Protein AF-0000000080640196 (afdb_homodimer)

Solvent-accessible surface area (backbone atoms only — not comparable to full-atom values): 19126 Å² total; per-residue (Å²): 129,83,72,53,61,67,54,54,50,52,50,48,51,50,50,53,21,52,49,41,11,58,54,23,38,52,51,62,39,57,45,64,55,21,35,53,52,29,50,42,59,74,64,73,49,62,41,35,64,66,56,48,17,65,74,71,70,48,51,62,68,60,43,51,53,47,50,49,52,31,40,74,50,62,51,30,44,82,46,88,50,90,92,50,90,63,67,23,39,37,64,72,87,47,67,69,56,45,49,45,37,45,49,41,50,40,50,51,52,52,39,51,55,50,52,52,49,46,53,54,49,52,49,54,52,52,50,48,56,74,68,62,56,58,68,72,52,45,53,54,47,52,52,50,52,51,50,50,50,55,51,49,49,51,41,53,43,49,53,50,50,42,47,39,43,75,71,48,55,48,42,79,78,55,52,78,130,128,82,72,52,61,66,56,55,50,51,50,47,53,50,52,51,21,51,49,42,12,58,53,23,39,51,50,63,40,57,44,64,54,18,36,54,50,29,49,43,59,73,62,72,49,62,41,33,66,67,57,50,16,66,73,70,69,46,52,64,68,60,42,50,51,47,50,50,52,31,40,74,50,62,51,32,45,82,46,87,49,92,92,51,89,63,67,22,40,37,62,71,86,47,67,69,58,45,48,44,37,45,50,40,50,39,50,52,51,51,38,51,56,50,52,50,48,46,53,53,48,52,50,54,52,51,51,47,57,73,67,61,56,60,68,71,52,46,52,54,48,52,51,50,52,52,49,49,49,54,51,49,49,50,41,52,42,51,53,50,48,41,48,39,45,74,70,46,54,49,43,77,79,56,54,77,128

Radius of gyration: 24.55 Å; Cα contacts (8 Å, |Δi|>4): 378; chains: 2; bounding box: 41×78×64 Å

Foldseek 3Di:
DPPDPVNVVVVVLVVQQQVQLVCLVVLVDHSLLSNLLSVLLVVVFWDFLVRSCVVVVHDSVVSVVSVVVCVVLVQKDWDDDPPDPTTTIHGDNDVLVNVLSSLLSRLVVVLVVLVVVLVVLLVVLVVVVVVPDPPVSVVVSVVVNVVSVVVNVVSVVSVVVSVCVVVVVVCVVVNDD/DPPDPVNVVVVVLVVQQQVQLVCLVVLVDHSLLSNLLSVLLVVVFWDFLVRSCVVVVHDSVVSVVSVVVCVVLVQKDWDDDPPDPTTTIHGDNDVLVNVLSSLLSRLVVVLVVLVVVLVVLLVVLVVVVVVDDPPVSVVVSVVVNVVSVVVNVVSVVVVVVSVCVVVVVVCVVVNDD

InterPro domains:
  IPR000835 MarR-type HTH domain [PF12802] (27-84)
  IPR026282 GsbR-like [PIRSF006707] (7-176)
  IPR036388 Winged helix-like DNA-binding domain superfamily [G3DSA:1.10.10.10] (7-91)
  IPR036390 Winged helix DNA-binding domain superfamily [SSF46785] (7-159)
  IPR052362 HTH-type GbsR-related transcriptional regulator [PTHR38465] (1-176)
  IPR060734 GbsR-like, C-terminal helical hairpin [PF27113] (95-172)

Organism: Bacillus amyloliquefaciens (strain ATCC 23350 / DSM 7 / BCRC 11601 / CCUG 28519 / NBRC 15535 / NRRL B-14393 / F) (NCBI:txid692420)

Secondary structure (DSSP, 8-state):
----HHHHHHHHHHHHHHHHHHHGGGGT--HHHHHHHHHHHHHTS-B-HHHHHHHHT--HHHHHHHHHHHHHTTSEEEE--TT--S-EEEE---HHHHHHHHHHHHHHHHHHHHHHHHHHHHHHHHHHHHT---HHHHHHHHHHHHHHHHHHHHHHHHHHHHHHHHTTTHHHHS---/----HHHHHHHHHHHHHHHHHHHGGGGT--HHHHHHHHHHHHHTS-B-HHHHHHHHT--HHHHHHHHHHHHHTTSEEEE--TT--S-EEEE---HHHHHHHHHHHHHHHHHHHHHHHHHHHHHHHHHHHHT---HHHHHHHHHHHHHHHHHHHHHHHHHHHHHHHHTTTHHHHS---

Structure (mmCIF, N/CA/C/O backbone):
data_AF-0000000080640196-model_v1
#
loop_
_entity.id
_entity.type
_entity.pdbx_description
1 polymer 'HTH-type transcriptional regulator'
#
loop_
_atom_site.group_PDB
_atom_site.id
_atom_site.type_symbol
_atom_site.label_atom_id
_atom_site.label_alt_id
_atom_site.label_comp_id
_atom_site.label_asym_id
_atom_site.label_entity_id
_atom_site.label_seq_id
_atom_site.pdbx_PDB_ins_code
_atom_site.Cartn_x
_atom_site.Cartn_y
_atom_site.Cartn_z
_atom_site.occupancy
_atom_site.B_iso_or_equiv
_atom_site.auth_seq_id
_atom_site.auth_comp_id
_atom_site.auth_asym_id
_atom_site.auth_atom_id
_atom_site.pdbx_PDB_model_num
ATOM 1 N N . MET A 1 1 ? 8.68 21.969 34.156 1 44.72 1 MET A N 1
ATOM 2 C CA . MET A 1 1 ? 9.008 23.172 33.406 1 44.72 1 MET A CA 1
ATOM 3 C C . MET A 1 1 ? 7.965 23.453 32.312 1 44.72 1 MET A C 1
ATOM 5 O O . MET A 1 1 ? 7.562 22.547 31.594 1 44.72 1 MET A O 1
ATOM 9 N N . GLU A 1 2 ? 7.09 24.375 32.5 1 59.47 2 GLU A N 1
ATOM 10 C CA . GLU A 1 2 ? 5.938 24.75 31.672 1 59.47 2 GLU A CA 1
ATOM 11 C C . GLU A 1 2 ? 6.316 24.859 30.203 1 59.47 2 GLU A C 1
ATOM 13 O O . GLU A 1 2 ? 7.215 25.625 29.844 1 59.47 2 GLU A O 1
ATOM 18 N N . LYS A 1 3 ? 6.062 23.812 29.516 1 67.75 3 LYS A N 1
ATOM 19 C CA . LYS A 1 3 ? 6.527 23.812 28.125 1 67.75 3 LYS A CA 1
ATOM 20 C C . LYS A 1 3 ? 6.051 25.062 27.391 1 67.75 3 LYS A C 1
ATOM 22 O O . LYS A 1 3 ? 4.883 25.453 27.5 1 67.75 3 LYS A O 1
ATOM 27 N N . ASP A 1 4 ? 6.906 25.891 26.984 1 85.62 4 ASP A N 1
ATOM 28 C CA . ASP A 1 4 ? 6.637 27.016 26.094 1 85.62 4 ASP A CA 1
ATOM 29 C C . ASP A 1 4 ? 5.586 26.656 25.047 1 85.62 4 ASP A C 1
ATOM 31 O O . ASP A 1 4 ? 5.727 25.641 24.344 1 85.62 4 ASP A O 1
ATOM 35 N N . PRO A 1 5 ? 4.469 27.281 25.078 1 86.81 5 PRO A N 1
ATOM 36 C CA . PRO A 1 5 ? 3.365 26.953 24.156 1 86.81 5 PRO A CA 1
ATOM 37 C C . PRO A 1 5 ? 3.812 26.875 22.703 1 86.81 5 PRO A C 1
ATOM 39 O O . PRO A 1 5 ? 3.291 26.047 21.938 1 86.81 5 PRO A O 1
ATOM 42 N N . LEU A 1 6 ? 4.699 27.656 22.344 1 87.81 6 LEU A N 1
ATOM 43 C CA . LEU A 1 6 ? 5.215 27.625 20.984 1 87.81 6 LEU A CA 1
ATOM 44 C C . LEU A 1 6 ? 5.949 26.312 20.719 1 87.81 6 LEU A C 1
ATOM 46 O O . LEU A 1 6 ? 5.875 25.766 19.609 1 87.81 6 LEU A O 1
ATOM 50 N N . HIS A 1 7 ? 6.582 25.859 21.688 1 91.25 7 HIS A N 1
ATOM 51 C CA . HIS A 1 7 ? 7.301 24.594 21.562 1 91.25 7 HIS A CA 1
ATOM 52 C C . HIS A 1 7 ? 6.336 23.438 21.406 1 91.25 7 HIS A C 1
ATOM 54 O O . HIS A 1 7 ? 6.578 22.516 20.594 1 91.25 7 HIS A O 1
ATOM 60 N N . VAL A 1 8 ? 5.219 23.484 22.078 1 92.31 8 VAL A N 1
ATOM 61 C CA . VAL A 1 8 ? 4.215 22.438 22.016 1 92.31 8 VAL A CA 1
ATOM 62 C C . VAL A 1 8 ? 3.607 22.391 20.609 1 92.31 8 VAL A C 1
ATOM 64 O O . VAL A 1 8 ? 3.387 21.312 20.047 1 92.31 8 VAL A O 1
ATOM 67 N N . ILE A 1 9 ? 3.441 23.516 20.078 1 94.56 9 ILE A N 1
ATOM 68 C CA . ILE A 1 9 ? 2.865 23.641 18.734 1 94.56 9 ILE A CA 1
ATOM 69 C C . ILE A 1 9 ? 3.836 23.078 17.703 1 94.56 9 ILE A C 1
ATOM 71 O O . ILE A 1 9 ? 3.453 22.25 16.859 1 94.56 9 ILE A O 1
ATOM 75 N N . GLU A 1 10 ? 5.043 23.5 17.828 1 93.94 10 GLU A N 1
ATOM 76 C CA . GLU A 1 10 ? 6.074 23.047 16.891 1 93.94 10 GLU A CA 1
ATOM 77 C C . GLU A 1 10 ? 6.258 21.531 16.969 1 93.94 10 GLU A C 1
ATOM 79 O O . GLU A 1 10 ? 6.395 20.875 15.938 1 93.94 10 GLU A O 1
ATOM 84 N N . GLN A 1 11 ? 6.246 21.016 18.078 1 95 11 GLN A N 1
ATOM 85 C CA . GLN A 1 11 ? 6.406 19.578 18.266 1 95 11 GLN A CA 1
ATOM 86 C C . GLN A 1 11 ? 5.23 18.797 17.672 1 95 11 GLN A C 1
ATOM 88 O O . GLN A 1 11 ? 5.418 17.75 17.047 1 95 11 GLN A O 1
ATOM 93 N N . ALA A 1 12 ? 4.059 19.328 17.875 1 96.38 12 ALA A N 1
ATOM 94 C CA . ALA A 1 12 ? 2.871 18.688 17.344 1 96.38 12 ALA A CA 1
ATOM 95 C C . ALA A 1 12 ? 2.91 18.656 15.812 1 96.38 12 ALA A C 1
ATOM 97 O O . ALA A 1 12 ? 2.639 17.625 15.195 1 96.38 12 ALA A O 1
ATOM 98 N N . GLU A 1 13 ? 3.307 19.75 15.25 1 96.25 13 GLU A N 1
ATOM 99 C CA . GLU A 1 13 ? 3.408 19.828 13.797 1 96.25 13 GLU A CA 1
ATOM 100 C C . GLU A 1 13 ? 4.449 18.844 13.266 1 96.25 13 GLU A C 1
ATOM 102 O O . GLU A 1 13 ? 4.207 18.156 12.273 1 96.25 13 GLU A O 1
ATOM 107 N N . ASP A 1 14 ? 5.52 18.828 13.938 1 96.5 14 ASP A N 1
ATOM 108 C CA . ASP A 1 14 ? 6.59 17.922 13.531 1 96.5 14 ASP A CA 1
ATOM 109 C C . ASP A 1 14 ? 6.137 16.469 13.602 1 96.5 14 ASP A C 1
ATOM 111 O O . ASP A 1 14 ? 6.445 15.664 12.719 1 96.5 14 ASP A O 1
ATOM 115 N N . HIS A 1 15 ? 5.422 16.141 14.594 1 97.06 15 HIS A N 1
ATOM 116 C CA . HIS A 1 15 ? 4.926 14.773 14.758 1 97.06 15 HIS A CA 1
ATOM 117 C C . HIS A 1 15 ? 3.951 14.406 13.641 1 97.06 15 HIS A C 1
ATOM 119 O O . HIS A 1 15 ? 4.004 13.297 13.109 1 97.06 15 HIS A O 1
ATOM 125 N N . LEU A 1 16 ? 3.143 15.336 13.305 1 96.62 16 LEU A N 1
ATOM 126 C CA . LEU A 1 16 ? 2.191 15.102 12.227 1 96.62 16 LEU A CA 1
ATOM 127 C C . LEU A 1 16 ? 2.914 14.883 10.898 1 96.62 16 LEU A C 1
ATOM 129 O O . LEU A 1 16 ? 2.621 13.922 10.18 1 96.62 16 LEU A O 1
ATOM 133 N N . ILE A 1 17 ? 3.881 15.664 10.664 1 97.31 17 ILE A N 1
ATOM 134 C CA . ILE A 1 17 ? 4.641 15.578 9.414 1 97.31 17 ILE A CA 1
ATOM 135 C C . ILE A 1 17 ? 5.363 14.234 9.352 1 97.31 17 ILE A C 1
ATOM 137 O O . ILE A 1 17 ? 5.328 13.555 8.32 1 97.31 17 ILE A O 1
ATOM 141 N N . GLU A 1 18 ? 5.93 13.859 10.43 1 97.44 18 GLU A N 1
ATOM 142 C CA . GLU A 1 18 ? 6.672 12.602 10.461 1 97.44 18 GLU A CA 1
ATOM 143 C C . GLU A 1 18 ? 5.738 11.406 10.281 1 97.44 18 GLU A C 1
ATOM 145 O O . GLU A 1 18 ? 6.117 10.406 9.672 1 97.44 18 GLU A O 1
ATOM 150 N N . ARG A 1 19 ? 4.602 11.531 10.82 1 97.62 19 ARG A N 1
ATOM 151 C CA . ARG A 1 19 ? 3.631 10.453 10.656 1 97.62 19 ARG A CA 1
ATOM 152 C C . ARG A 1 19 ? 3.18 10.328 9.203 1 97.62 19 ARG A C 1
ATOM 154 O O . ARG A 1 19 ? 3.059 9.219 8.68 1 97.62 19 ARG A O 1
ATOM 161 N N . ILE A 1 20 ? 2.979 11.422 8.57 1 97.25 20 ILE A N 1
ATOM 162 C CA . ILE A 1 20 ? 2.633 11.43 7.148 1 97.25 20 ILE A CA 1
ATOM 163 C C . ILE A 1 20 ? 3.752 10.766 6.344 1 97.25 20 ILE A C 1
ATOM 165 O O . ILE A 1 20 ? 3.492 9.93 5.48 1 97.25 20 ILE A O 1
ATOM 169 N N . ALA A 1 21 ? 4.957 11.141 6.672 1 97.62 21 ALA A N 1
ATOM 170 C CA . ALA A 1 21 ? 6.121 10.562 6.004 1 97.62 21 ALA A CA 1
ATOM 171 C C . ALA A 1 21 ? 6.152 9.047 6.176 1 97.62 21 ALA A C 1
ATOM 173 O O . ALA A 1 21 ? 6.379 8.305 5.215 1 97.62 21 ALA A O 1
ATOM 174 N N . GLU A 1 22 ? 5.879 8.609 7.332 1 97 22 GLU A N 1
ATOM 175 C CA . GLU A 1 22 ? 5.883 7.18 7.617 1 97 22 GLU A CA 1
ATOM 176 C C . GLU A 1 22 ? 4.781 6.461 6.848 1 97 22 GLU A C 1
ATOM 178 O O . GLU A 1 22 ? 4.988 5.359 6.336 1 97 22 GLU A O 1
ATOM 183 N N . ASN A 1 23 ? 3.654 7.086 6.762 1 96.75 23 ASN A N 1
ATOM 184 C CA . ASN A 1 23 ? 2.504 6.469 6.109 1 96.75 23 ASN A CA 1
ATOM 185 C C . ASN A 1 23 ? 2.732 6.309 4.609 1 96.75 23 ASN A C 1
ATOM 187 O O . ASN A 1 23 ? 2.064 5.504 3.959 1 96.75 23 ASN A O 1
ATOM 191 N N . MET A 1 24 ? 3.715 7.02 4.055 1 96.12 24 MET A N 1
ATOM 192 C CA . MET A 1 24 ? 3.955 6.977 2.615 1 96.12 24 MET A CA 1
ATOM 193 C C . MET A 1 24 ? 4.449 5.598 2.188 1 96.12 24 MET A C 1
ATOM 195 O O . MET A 1 24 ? 4.215 5.172 1.056 1 96.12 24 MET A O 1
ATOM 199 N N . HIS A 1 25 ? 5.043 4.969 3.148 1 93.44 25 HIS A N 1
ATOM 200 C CA . HIS A 1 25 ? 5.566 3.637 2.855 1 93.44 25 HIS A CA 1
ATOM 201 C C . HIS A 1 25 ? 4.445 2.684 2.449 1 93.44 25 HIS A C 1
ATOM 203 O O . HIS A 1 25 ? 4.652 1.798 1.615 1 93.44 25 HIS A O 1
ATOM 209 N N . THR A 1 26 ? 3.281 2.922 2.955 1 94.69 26 THR A N 1
ATOM 210 C CA . THR A 1 26 ? 2.141 2.061 2.662 1 94.69 26 THR A CA 1
ATOM 211 C C . THR A 1 26 ? 1.708 2.213 1.207 1 94.69 26 THR A C 1
ATOM 213 O O . THR A 1 26 ? 0.986 1.365 0.678 1 94.69 26 THR A O 1
ATOM 216 N N . PHE A 1 27 ? 2.188 3.217 0.537 1 94.69 27 PHE A N 1
ATOM 217 C CA . PHE A 1 27 ? 1.914 3.447 -0.877 1 94.69 27 PHE A CA 1
ATOM 218 C C . PHE A 1 27 ? 3.15 3.164 -1.721 1 94.69 27 PHE A C 1
ATOM 220 O O . PHE A 1 27 ? 3.174 3.461 -2.918 1 94.69 27 PHE A O 1
ATOM 227 N N . GLY A 1 28 ? 4.215 2.713 -1.087 1 91.69 28 GLY A N 1
ATOM 228 C CA . GLY A 1 28 ? 5.453 2.482 -1.816 1 91.69 28 GLY A CA 1
ATOM 229 C C . GLY A 1 28 ? 6.176 3.764 -2.184 1 91.69 28 GLY A C 1
ATOM 230 O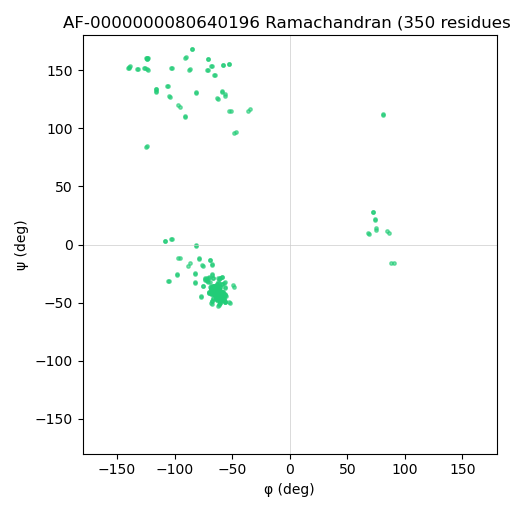 O . GLY A 1 28 ? 6.965 3.785 -3.131 1 91.69 28 GLY A O 1
ATOM 231 N N . MET A 1 29 ? 5.922 4.809 -1.51 1 94.38 29 MET A N 1
ATOM 232 C CA . MET A 1 29 ? 6.555 6.098 -1.766 1 94.38 29 MET A CA 1
ATOM 233 C C . MET A 1 29 ? 7.641 6.383 -0.736 1 94.38 29 MET A C 1
ATOM 235 O O . MET A 1 29 ? 7.586 5.883 0.389 1 94.38 29 MET A O 1
ATOM 239 N N . PRO A 1 30 ? 8.617 7.145 -1.12 1 95.25 30 PRO A N 1
ATOM 240 C CA . PRO A 1 30 ? 9.648 7.52 -0.151 1 95.25 30 PRO A CA 1
ATOM 241 C C . PRO A 1 30 ? 9.125 8.453 0.939 1 95.25 30 PRO A C 1
ATOM 243 O O . PRO A 1 30 ? 8.203 9.234 0.696 1 95.25 30 PRO A O 1
ATOM 246 N N . ALA A 1 31 ? 9.75 8.398 2.037 1 96.38 31 ALA A N 1
ATOM 247 C CA . ALA A 1 31 ? 9.398 9.25 3.17 1 96.38 31 ALA A CA 1
ATOM 248 C C . ALA A 1 31 ? 9.539 10.727 2.807 1 96.38 31 ALA A C 1
ATOM 250 O O . ALA A 1 31 ? 8.789 11.57 3.311 1 96.38 31 ALA A O 1
ATOM 251 N N . THR A 1 32 ? 10.422 11 1.906 1 97 32 THR A N 1
ATOM 252 C CA . THR A 1 32 ? 10.664 12.383 1.499 1 97 32 THR A CA 1
ATOM 253 C C . THR A 1 32 ? 9.406 12.992 0.884 1 97 32 THR A C 1
ATOM 255 O O . THR A 1 32 ? 9.078 14.148 1.159 1 97 32 THR A O 1
ATOM 258 N N . VAL A 1 33 ? 8.727 12.258 0.116 1 96.69 33 VAL A N 1
ATOM 259 C CA . VAL A 1 33 ? 7.484 12.711 -0.499 1 96.69 33 VAL A CA 1
ATOM 260 C C . VAL A 1 33 ? 6.469 13.055 0.586 1 96.69 33 VAL A C 1
ATOM 262 O O . VAL A 1 33 ? 5.82 14.102 0.528 1 96.69 33 VAL A O 1
ATOM 265 N N . GLY A 1 34 ? 6.379 12.211 1.613 1 97.19 34 GLY A N 1
ATOM 266 C CA . GLY A 1 34 ? 5.477 12.453 2.725 1 97.19 34 GLY A CA 1
ATOM 267 C C . GLY A 1 34 ? 5.844 13.68 3.539 1 97.19 34 GLY A C 1
ATOM 268 O O . GLY A 1 34 ? 4.965 14.422 3.977 1 97.19 34 GLY A O 1
ATOM 269 N N . ARG A 1 35 ? 7.09 13.844 3.727 1 97.88 35 ARG A N 1
ATOM 270 C CA . ARG A 1 35 ? 7.551 15 4.488 1 97.88 35 ARG A CA 1
ATOM 271 C C . ARG A 1 35 ? 7.211 16.297 3.771 1 97.88 35 ARG A C 1
ATOM 273 O O . ARG A 1 35 ? 6.707 17.234 4.387 1 97.88 35 ARG A O 1
ATOM 280 N N . ILE A 1 36 ? 7.473 16.328 2.514 1 98.12 36 ILE A N 1
ATOM 281 C CA . ILE A 1 36 ? 7.156 17.516 1.735 1 98.12 36 ILE A CA 1
ATOM 282 C C . ILE A 1 36 ? 5.652 17.766 1.765 1 98.12 36 ILE A C 1
ATOM 284 O O . ILE A 1 36 ? 5.211 18.906 1.982 1 98.12 36 ILE A O 1
ATOM 288 N N . LEU A 1 37 ? 4.895 16.734 1.602 1 97.94 37 LEU A N 1
ATOM 289 C CA . LEU A 1 37 ? 3.439 16.828 1.671 1 97.94 37 LEU A CA 1
ATOM 290 C C . LEU A 1 37 ? 2.996 17.422 3.004 1 97.94 37 LEU A C 1
ATOM 292 O O . LEU A 1 37 ? 2.209 18.375 3.035 1 97.94 37 LEU A O 1
ATOM 296 N N . GLY A 1 38 ? 3.541 16.859 4.078 1 97.06 38 GLY A N 1
ATOM 297 C CA . GLY A 1 38 ? 3.197 17.344 5.406 1 97.06 38 GLY A CA 1
ATOM 298 C C . GLY A 1 38 ? 3.574 18.781 5.645 1 97.06 38 GLY A C 1
ATOM 299 O O . GLY A 1 38 ? 2.812 19.547 6.25 1 97.06 38 GLY A O 1
ATOM 300 N N . ILE A 1 39 ? 4.727 19.156 5.16 1 97.69 39 ILE A N 1
ATOM 301 C CA . ILE A 1 39 ? 5.219 20.516 5.344 1 97.69 39 ILE A CA 1
ATOM 302 C C . ILE A 1 39 ? 4.297 21.5 4.629 1 97.69 39 ILE A C 1
ATOM 304 O O . ILE A 1 39 ? 3.904 22.516 5.203 1 97.69 39 ILE A O 1
ATOM 308 N N . ILE A 1 40 ? 3.971 21.172 3.438 1 97.31 40 ILE A N 1
ATOM 309 C CA . ILE A 1 40 ? 3.088 22.062 2.697 1 97.31 40 ILE A CA 1
ATOM 310 C C . ILE A 1 40 ? 1.712 22.094 3.357 1 97.31 40 ILE A C 1
ATOM 312 O O . ILE A 1 40 ? 1.107 23.156 3.5 1 97.31 40 ILE A O 1
ATOM 316 N N . TYR A 1 41 ? 1.224 20.969 3.834 1 94.06 41 TYR A N 1
ATOM 317 C CA . TYR A 1 41 ? -0.054 20.875 4.535 1 94.06 41 TYR A CA 1
ATOM 318 C C . TYR A 1 41 ? -0.07 21.797 5.746 1 94.06 41 TYR A C 1
ATOM 320 O O . TYR A 1 41 ? -1.011 22.578 5.934 1 94.06 41 TYR A O 1
ATOM 328 N N . MET A 1 42 ? 0.969 21.734 6.52 1 92.56 42 MET A N 1
ATOM 329 C CA . MET A 1 42 ? 1.032 22.469 7.773 1 92.56 42 MET A CA 1
ATOM 330 C C . MET A 1 42 ? 1.242 23.969 7.508 1 92.56 42 MET A C 1
ATOM 332 O O . MET A 1 42 ? 0.795 24.812 8.289 1 92.56 42 MET A O 1
ATOM 336 N N . ASN A 1 43 ? 1.884 24.203 6.41 1 92.44 43 ASN A N 1
ATOM 337 C CA . ASN A 1 43 ? 2.131 25.594 6.051 1 92.44 43 ASN A CA 1
ATOM 338 C C . ASN A 1 43 ? 0.852 26.281 5.602 1 92.44 43 ASN A C 1
ATOM 340 O O . ASN A 1 43 ? 0.739 27.516 5.707 1 92.44 43 ASN A O 1
ATOM 344 N N . ARG A 1 44 ? -0.091 25.484 4.973 1 89.81 44 ARG A N 1
ATOM 345 C CA . ARG A 1 44 ? -1.414 25.938 4.551 1 89.81 44 ARG A CA 1
ATOM 346 C C . ARG A 1 44 ? -1.314 26.922 3.391 1 89.81 44 ARG A C 1
ATOM 348 O O . ARG A 1 44 ? -2.25 27.688 3.135 1 89.81 44 ARG A O 1
ATOM 355 N N . LYS A 1 45 ? -0.177 27.141 2.77 1 93.12 45 LYS A N 1
ATOM 356 C CA . LYS A 1 45 ? 0.074 27.938 1.573 1 93.12 45 LYS A CA 1
ATOM 357 C C . LYS A 1 45 ? 1.086 27.25 0.659 1 93.12 45 LYS A C 1
ATOM 359 O O . LYS A 1 45 ? 1.946 26.5 1.127 1 93.12 45 LYS A O 1
ATOM 364 N N . PRO A 1 46 ? 0.943 27.547 -0.611 1 96.75 46 PRO A N 1
ATOM 365 C CA . PRO A 1 46 ? 1.947 27 -1.522 1 96.75 46 PRO A CA 1
ATOM 366 C C . PRO A 1 46 ? 3.369 27.422 -1.158 1 96.75 46 PRO A C 1
ATOM 368 O O . PRO A 1 46 ? 3.568 28.469 -0.542 1 96.75 46 PRO A O 1
ATOM 371 N N . MET A 1 47 ? 4.316 26.625 -1.538 1 96.88 47 MET A N 1
ATOM 372 C CA . MET A 1 47 ? 5.711 26.891 -1.197 1 96.88 47 MET A CA 1
ATOM 373 C C . MET A 1 47 ? 6.605 26.75 -2.422 1 96.88 47 MET A C 1
ATOM 375 O O . MET A 1 47 ? 6.305 25.969 -3.33 1 96.88 47 MET A O 1
ATOM 379 N N . THR A 1 48 ? 7.664 27.484 -2.396 1 96.31 48 THR A N 1
ATOM 380 C CA . THR A 1 48 ? 8.648 27.375 -3.465 1 96.31 48 THR A CA 1
ATOM 381 C C . THR A 1 48 ? 9.633 26.234 -3.18 1 96.31 48 THR A C 1
ATOM 383 O O . THR A 1 48 ? 9.711 25.75 -2.055 1 96.31 48 THR A O 1
ATOM 386 N N . LEU A 1 49 ? 10.391 25.938 -4.227 1 96.12 49 LEU A N 1
ATOM 387 C CA . LEU A 1 49 ? 11.43 24.938 -4.051 1 96.12 49 LEU A CA 1
ATOM 388 C C . LEU A 1 49 ? 12.438 25.375 -2.986 1 96.12 49 LEU A C 1
ATOM 390 O O . LEU A 1 49 ? 12.883 24.547 -2.174 1 96.12 49 LEU A O 1
ATOM 394 N N . THR A 1 50 ? 12.719 26.641 -2.949 1 95.81 50 THR A N 1
ATOM 395 C CA . THR A 1 50 ? 13.672 27.172 -1.984 1 95.81 50 THR A CA 1
ATOM 396 C C . THR A 1 50 ? 13.133 27.047 -0.562 1 95.81 50 THR A C 1
ATOM 398 O O . THR A 1 50 ? 13.844 26.578 0.337 1 95.81 50 THR A O 1
ATOM 401 N N . GLU A 1 51 ? 11.914 27.406 -0.389 1 96.75 51 GLU A N 1
ATOM 402 C CA . GLU A 1 51 ? 11.281 27.297 0.922 1 96.75 51 GLU A CA 1
ATOM 403 C C . GLU A 1 51 ? 11.234 25.844 1.387 1 96.75 51 GLU A C 1
ATOM 405 O O . GLU A 1 51 ? 11.477 25.562 2.561 1 96.75 51 GLU A O 1
ATOM 410 N N . LEU A 1 52 ? 10.938 24.938 0.491 1 97.88 52 LEU A N 1
ATOM 411 C CA . LEU A 1 52 ? 10.859 23.516 0.814 1 97.88 52 LEU A CA 1
ATOM 412 C C . LEU A 1 52 ? 12.234 22.969 1.152 1 97.88 52 LEU A C 1
ATOM 414 O O . LEU A 1 52 ? 12.375 22.172 2.086 1 97.88 52 LEU A O 1
ATOM 418 N N . SER A 1 53 ? 13.211 23.406 0.398 1 97.88 53 SER A N 1
ATOM 419 C CA . SER A 1 53 ? 14.578 23 0.687 1 97.88 53 SER A CA 1
ATOM 420 C C . SER A 1 53 ? 15 23.422 2.088 1 97.88 53 SER A C 1
ATOM 422 O O . SER A 1 53 ? 15.578 22.625 2.838 1 97.88 53 SER A O 1
ATOM 424 N N . GLU A 1 54 ? 14.688 24.547 2.463 1 97 54 GLU A N 1
ATOM 425 C CA . GLU A 1 54 ? 15.023 25.078 3.783 1 97 54 GLU A CA 1
ATOM 426 C C . GLU A 1 54 ? 14.273 24.328 4.879 1 97 54 GLU A C 1
ATOM 428 O O . GLU A 1 54 ? 14.852 23.984 5.91 1 97 54 GLU A O 1
ATOM 433 N N . ALA A 1 55 ? 13.078 24.062 4.598 1 96.12 55 ALA A N 1
ATOM 434 C CA . ALA A 1 55 ? 12.234 23.422 5.598 1 96.12 55 ALA A CA 1
ATOM 435 C C . ALA A 1 55 ? 12.656 21.969 5.816 1 96.12 55 ALA A C 1
ATOM 437 O O . ALA A 1 55 ? 12.531 21.438 6.926 1 96.12 55 ALA A O 1
ATOM 438 N N . THR A 1 56 ? 13.148 21.297 4.816 1 95.94 56 THR A N 1
ATOM 439 C CA . THR A 1 56 ? 13.469 19.875 4.891 1 95.94 56 THR A 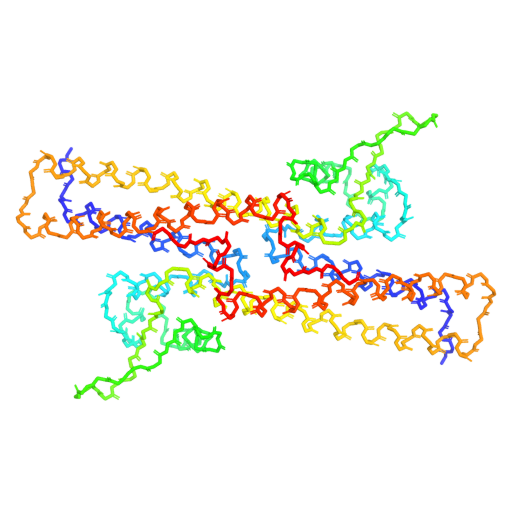CA 1
ATOM 440 C C . THR A 1 56 ? 14.961 19.672 5.172 1 95.94 56 THR A C 1
ATOM 442 O O . THR A 1 56 ? 15.375 18.594 5.594 1 95.94 56 THR A O 1
ATOM 445 N N . GLY A 1 57 ? 15.773 20.641 4.781 1 95.62 57 GLY A N 1
ATOM 446 C CA . GLY A 1 57 ? 17.219 20.5 4.879 1 95.62 57 GLY A CA 1
ATOM 447 C C . GLY A 1 57 ? 17.844 19.812 3.68 1 95.62 57 GLY A C 1
ATOM 448 O O . GLY A 1 57 ? 19.031 19.5 3.684 1 95.62 57 GLY A O 1
ATOM 449 N N . MET A 1 58 ? 17.078 19.609 2.641 1 95.94 58 MET A N 1
ATOM 450 C CA . MET A 1 58 ? 17.594 18.953 1.435 1 95.94 58 MET A CA 1
ATOM 451 C C . MET A 1 58 ? 18.156 19.969 0.456 1 95.94 58 MET A C 1
ATOM 453 O O . MET A 1 58 ? 17.781 21.141 0.489 1 95.94 58 MET A O 1
ATOM 457 N N . SER A 1 59 ? 18.969 19.453 -0.45 1 96.62 59 SER A N 1
ATOM 458 C CA . SER A 1 59 ? 19.469 20.297 -1.523 1 96.62 59 SER A CA 1
ATOM 459 C C . SER A 1 59 ? 18.375 20.641 -2.52 1 96.62 59 SER A C 1
ATOM 461 O O . SER A 1 59 ? 17.359 19.938 -2.6 1 96.62 59 SER A O 1
ATOM 463 N N . LYS A 1 60 ? 18.609 21.719 -3.285 1 95.31 60 LYS A N 1
ATOM 464 C CA . LYS A 1 60 ? 17.656 22.125 -4.324 1 95.31 60 LYS A CA 1
ATOM 465 C C . LYS A 1 60 ? 17.5 21.016 -5.371 1 95.31 60 LYS A C 1
ATOM 467 O O . LYS A 1 60 ? 16.406 20.797 -5.875 1 95.31 60 LYS A O 1
ATOM 472 N N . THR A 1 61 ? 18.562 20.406 -5.68 1 96.06 61 THR A N 1
ATOM 473 C CA . THR A 1 61 ? 18.531 19.344 -6.672 1 96.06 61 THR A CA 1
ATOM 474 C C . THR A 1 61 ? 17.641 18.203 -6.199 1 96.06 61 THR A C 1
ATOM 476 O O . THR A 1 61 ? 16.75 17.75 -6.934 1 96.06 61 THR A O 1
ATOM 479 N N . ARG A 1 62 ? 17.875 17.688 -5.008 1 96.62 62 ARG A N 1
ATOM 480 C CA . ARG A 1 62 ? 17.078 16.609 -4.441 1 96.62 62 ARG A CA 1
ATOM 481 C C . ARG A 1 62 ? 15.617 17.031 -4.305 1 96.62 62 ARG A C 1
ATOM 483 O O . ARG A 1 62 ? 14.711 16.25 -4.582 1 96.62 62 ARG A O 1
ATOM 490 N N . MET A 1 63 ? 15.43 18.25 -3.898 1 97.56 63 MET A N 1
ATOM 491 C CA . MET A 1 63 ? 14.078 18.781 -3.717 1 97.56 63 MET A CA 1
ATOM 492 C C . MET A 1 63 ? 13.336 18.828 -5.047 1 97.56 63 MET A C 1
ATOM 494 O O . MET A 1 63 ? 12.164 18.438 -5.121 1 97.56 63 MET A O 1
ATOM 498 N N . SER A 1 64 ? 14 19.25 -6.051 1 96.62 64 SER A N 1
ATOM 499 C CA . SER A 1 64 ? 13.383 19.312 -7.371 1 96.62 64 SER A CA 1
ATOM 500 C C . SER A 1 64 ? 12.953 17.938 -7.859 1 96.62 64 SER A C 1
ATOM 502 O O . SER A 1 64 ? 11.883 17.781 -8.445 1 96.62 64 SER A O 1
ATOM 504 N N . GLN A 1 65 ? 13.734 17.016 -7.582 1 97.44 65 GLN A N 1
ATOM 505 C CA . GLN A 1 65 ? 13.414 15.656 -7.988 1 97.44 65 GLN A CA 1
ATOM 506 C C . GLN A 1 65 ? 12.211 15.117 -7.219 1 97.44 65 GLN A C 1
ATOM 508 O O . GLN A 1 65 ? 11.32 14.5 -7.805 1 97.44 65 GLN A O 1
ATOM 513 N N . ALA A 1 66 ? 12.195 15.383 -5.953 1 97.31 66 ALA A N 1
ATOM 514 C CA . ALA A 1 66 ? 11.086 14.922 -5.117 1 97.31 66 ALA A CA 1
ATOM 515 C C . ALA A 1 66 ? 9.781 15.586 -5.52 1 97.31 66 ALA A C 1
ATOM 517 O O . ALA A 1 66 ? 8.742 14.93 -5.617 1 97.31 66 ALA A O 1
ATOM 518 N N . VAL A 1 67 ? 9.859 16.844 -5.766 1 97.69 67 VAL A N 1
ATOM 519 C CA . VAL A 1 67 ? 8.664 17.578 -6.156 1 97.69 67 VAL A CA 1
ATOM 520 C C . VAL A 1 67 ? 8.195 17.109 -7.531 1 97.69 67 VAL A C 1
ATOM 522 O O . VAL A 1 67 ? 6.992 17.016 -7.777 1 97.69 67 VAL A O 1
ATOM 525 N N . ARG A 1 68 ? 9.086 16.922 -8.391 1 97.31 68 ARG A N 1
ATOM 526 C CA . ARG A 1 68 ? 8.727 16.391 -9.703 1 97.31 68 ARG A CA 1
ATOM 527 C C . ARG A 1 68 ? 7.988 15.055 -9.57 1 97.31 68 ARG A C 1
ATOM 529 O O . ARG A 1 68 ? 7.008 14.812 -10.273 1 97.31 68 ARG A O 1
ATOM 536 N N . GLU A 1 69 ? 8.469 14.203 -8.695 1 96.75 69 GLU A N 1
ATOM 537 C CA . GLU A 1 69 ? 7.781 12.945 -8.438 1 96.75 69 GLU A CA 1
ATOM 538 C C . GLU A 1 69 ? 6.355 13.18 -7.945 1 96.75 69 GLU A C 1
ATOM 540 O O . GLU A 1 69 ? 5.426 12.492 -8.375 1 96.75 69 GLU A O 1
ATOM 545 N N . MET A 1 70 ? 6.207 14.141 -7.082 1 97.69 70 MET A N 1
ATOM 546 C CA . MET A 1 70 ? 4.887 14.469 -6.559 1 97.69 70 MET A CA 1
ATOM 547 C C . MET A 1 70 ? 3.975 14.984 -7.668 1 97.69 70 MET A C 1
ATOM 549 O O . MET A 1 70 ? 2.781 14.672 -7.688 1 97.69 70 MET A O 1
ATOM 553 N N . LEU A 1 71 ? 4.555 15.703 -8.57 1 97.69 71 LEU A N 1
ATOM 554 C CA . LEU A 1 71 ? 3.795 16.203 -9.711 1 97.69 71 LEU A CA 1
ATOM 555 C C . LEU A 1 71 ? 3.375 15.047 -10.625 1 97.69 71 LEU A C 1
ATOM 557 O O . LEU A 1 71 ? 2.229 15 -11.078 1 97.69 71 LEU A O 1
ATOM 561 N N . ASP A 1 72 ? 4.254 14.141 -10.828 1 96.19 72 ASP A N 1
ATOM 562 C CA . ASP A 1 72 ? 4.023 13.016 -11.734 1 96.19 72 ASP A CA 1
ATOM 563 C C . ASP A 1 72 ? 2.854 12.156 -11.25 1 96.19 72 ASP A C 1
ATOM 565 O O . ASP A 1 72 ? 2.094 11.625 -12.062 1 96.19 72 ASP A O 1
ATOM 569 N N . VAL A 1 73 ? 2.668 12.062 -9.93 1 95 73 VAL A N 1
ATOM 570 C CA . VAL A 1 73 ? 1.608 11.203 -9.414 1 95 73 VAL A CA 1
ATOM 571 C C . VAL A 1 73 ? 0.415 12.055 -8.984 1 95 73 VAL A C 1
ATOM 573 O O . VAL A 1 73 ? -0.491 11.562 -8.305 1 95 73 VAL A O 1
ATOM 576 N N . ASN A 1 74 ? 0.46 13.375 -9.219 1 95.94 74 ASN A N 1
ATOM 577 C CA . ASN A 1 74 ? -0.624 14.328 -8.992 1 95.94 74 ASN A CA 1
ATOM 578 C C . ASN A 1 74 ? -0.84 14.586 -7.504 1 95.94 74 ASN A C 1
ATOM 580 O O . ASN A 1 74 ? -1.962 14.859 -7.074 1 95.94 74 ASN A O 1
ATOM 584 N N . LEU A 1 75 ? 0.175 14.445 -6.742 1 96.38 75 LEU A N 1
ATOM 585 C CA . LEU A 1 75 ? 0.116 14.75 -5.316 1 96.38 75 LEU A CA 1
ATOM 586 C C . LEU A 1 75 ? 0.3 16.25 -5.07 1 96.38 75 LEU A C 1
ATOM 588 O O . LEU A 1 75 ? -0.208 16.781 -4.082 1 96.38 75 LEU A O 1
ATOM 592 N N . ALA A 1 76 ? 1.091 16.828 -5.945 1 97.5 76 ALA A N 1
ATOM 593 C CA . ALA A 1 76 ? 1.311 18.266 -5.914 1 97.5 76 ALA A CA 1
ATOM 594 C C . ALA A 1 76 ? 0.962 18.906 -7.254 1 97.5 76 ALA A C 1
ATOM 596 O O . ALA A 1 76 ? 0.837 18.203 -8.266 1 97.5 76 ALA A O 1
ATOM 597 N N . GLU A 1 77 ? 0.748 20.156 -7.254 1 97.12 77 GLU A N 1
ATOM 598 C CA . GLU A 1 77 ? 0.523 20.938 -8.477 1 97.12 77 GLU A CA 1
ATOM 599 C C . GLU A 1 77 ? 1.242 22.281 -8.414 1 97.12 77 GLU A C 1
ATOM 601 O O . GLU A 1 77 ? 1.449 22.828 -7.336 1 97.12 77 GLU A O 1
ATOM 606 N N . LYS A 1 78 ? 1.556 22.766 -9.555 1 95.31 78 LYS A N 1
ATOM 607 C CA . LYS A 1 78 ? 2.092 24.125 -9.664 1 95.31 78 LYS A CA 1
ATOM 608 C C . LYS A 1 78 ? 0.974 25.156 -9.633 1 95.31 78 LYS A C 1
ATOM 610 O O . LYS A 1 78 ? -0.067 24.984 -10.266 1 95.31 78 LYS A O 1
ATOM 615 N N . VAL A 1 79 ? 1.221 26.094 -8.797 1 95.06 79 VAL A N 1
ATOM 616 C CA . VAL A 1 79 ? 0.208 27.156 -8.734 1 95.06 79 VAL A CA 1
ATOM 617 C C . VAL A 1 79 ? 0.855 28.516 -8.992 1 95.06 79 VAL A C 1
ATOM 619 O O . VAL A 1 79 ? 2.066 28.672 -8.82 1 95.06 79 VAL A O 1
ATOM 622 N N . PHE A 1 80 ? 0.02 29.406 -9.547 1 89.12 80 PHE A N 1
ATOM 623 C CA . PHE A 1 80 ? 0.494 30.75 -9.867 1 89.12 80 PHE A CA 1
ATOM 624 C C . PHE A 1 80 ? -0.029 31.75 -8.859 1 89.12 80 PHE A C 1
ATOM 626 O O . PHE A 1 80 ? -1.187 31.688 -8.438 1 89.12 80 PHE A O 1
ATOM 633 N N . GLU A 1 81 ? 0.833 32.469 -8.336 1 87.75 81 GLU A N 1
ATOM 634 C CA . GLU A 1 81 ? 0.463 33.625 -7.488 1 87.75 81 GLU A CA 1
ATOM 635 C C . GLU A 1 81 ? 0.928 34.938 -8.102 1 87.75 81 GLU A C 1
ATOM 637 O O . GLU A 1 81 ? 2.074 35.062 -8.539 1 87.75 81 GLU A O 1
ATOM 642 N N . LYS A 1 82 ? 0.024 35.844 -8.086 1 86.75 82 LYS A N 1
ATOM 643 C CA . LYS A 1 82 ? 0.344 37.156 -8.664 1 86.75 82 LYS A CA 1
ATOM 644 C C . LYS A 1 82 ? 1.579 37.75 -8.008 1 86.75 82 LYS A C 1
ATOM 646 O O . LYS A 1 82 ? 1.673 37.812 -6.777 1 86.75 82 LYS A O 1
ATOM 651 N N . GLY A 1 83 ? 2.459 38.156 -8.82 1 85.31 83 GLY A N 1
ATOM 652 C CA . GLY A 1 83 ? 3.641 38.812 -8.32 1 85.31 83 GLY A CA 1
ATOM 653 C C . GLY A 1 83 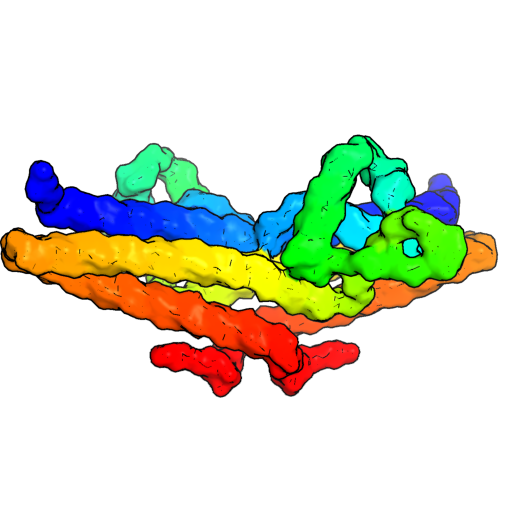? 4.777 37.875 -7.977 1 85.31 83 GLY A C 1
ATOM 654 O O . GLY A 1 83 ? 5.871 38.312 -7.617 1 85.31 83 GLY A O 1
ATOM 655 N N . VAL A 1 84 ? 4.406 36.688 -7.883 1 80.44 84 VAL A N 1
ATOM 656 C CA . VAL A 1 84 ? 5.449 35.719 -7.574 1 80.44 84 VAL A CA 1
ATOM 657 C C . VAL A 1 84 ? 5.949 35.062 -8.859 1 80.44 84 VAL A C 1
ATOM 659 O O . VAL A 1 84 ? 5.168 34.469 -9.609 1 80.44 84 VAL A O 1
ATOM 662 N N . ARG A 1 85 ? 7.207 35.188 -9.172 1 82.12 85 ARG A N 1
ATOM 663 C CA . ARG A 1 85 ? 7.793 34.719 -10.414 1 82.12 85 ARG A CA 1
ATOM 664 C C . ARG A 1 85 ? 8.258 33.25 -10.258 1 82.12 85 ARG A C 1
ATOM 666 O O . ARG A 1 85 ? 8.492 32.562 -11.258 1 82.12 85 ARG A O 1
ATOM 673 N N . LYS A 1 86 ? 8.383 32.875 -8.992 1 87.94 86 LYS A N 1
ATOM 674 C CA . LYS A 1 86 ? 8.883 31.531 -8.75 1 87.94 86 LYS A CA 1
ATOM 675 C C . LYS A 1 86 ? 7.75 30.516 -8.766 1 87.94 86 LYS A C 1
ATOM 677 O O . LYS A 1 86 ? 6.605 30.844 -8.453 1 87.94 86 LYS A O 1
ATOM 682 N N . ASP A 1 87 ? 8.117 29.297 -9.148 1 92.06 87 ASP A N 1
ATOM 683 C CA . ASP A 1 87 ? 7.145 28.219 -9.109 1 92.06 87 ASP A CA 1
ATOM 684 C C . ASP A 1 87 ? 6.68 27.938 -7.684 1 92.06 87 ASP A C 1
ATOM 686 O O . ASP A 1 87 ? 7.5 27.797 -6.773 1 92.06 87 ASP A O 1
ATOM 690 N N . LEU A 1 88 ? 5.391 27.969 -7.516 1 96.75 88 LEU A N 1
ATOM 691 C CA . LEU A 1 88 ? 4.77 27.609 -6.246 1 96.75 88 LEU A CA 1
ATOM 692 C C . LEU A 1 88 ? 4.086 26.25 -6.344 1 96.75 88 LEU A C 1
ATOM 694 O O . LEU A 1 88 ? 3.455 25.938 -7.359 1 96.75 88 LEU A O 1
ATOM 698 N N . TYR A 1 89 ? 4.301 25.484 -5.309 1 97.69 89 TYR A N 1
ATOM 699 C CA . TYR A 1 89 ? 3.721 24.141 -5.277 1 97.69 89 TYR A CA 1
ATOM 700 C C . TYR A 1 89 ? 2.719 24 -4.137 1 97.69 89 TYR A C 1
ATOM 702 O O . TYR A 1 89 ? 2.992 24.422 -3.012 1 97.69 89 TYR A O 1
ATOM 710 N N . ASP A 1 90 ? 1.61 23.484 -4.496 1 97.44 90 ASP A N 1
ATOM 711 C CA . ASP A 1 90 ? 0.557 23.203 -3.523 1 97.44 90 ASP A CA 1
ATOM 712 C C . ASP A 1 90 ? 0.15 21.734 -3.562 1 97.44 90 ASP A C 1
ATOM 714 O O . ASP A 1 90 ? 0.515 21 -4.488 1 97.44 90 ASP A O 1
ATOM 718 N N . VAL A 1 91 ? -0.474 21.281 -2.467 1 96.5 91 VAL A N 1
ATOM 719 C CA . VAL A 1 91 ? -0.895 19.875 -2.398 1 96.5 91 VAL A CA 1
ATOM 720 C C . VAL A 1 91 ? -2.391 19.797 -2.098 1 96.5 91 VAL A C 1
ATOM 722 O O . VAL A 1 91 ? -2.996 20.797 -1.678 1 96.5 91 VAL A O 1
ATOM 725 N N . GLU A 1 92 ? -2.941 18.656 -2.398 1 90.62 92 GLU A N 1
ATOM 726 C CA . GLU A 1 92 ? -4.344 18.391 -2.086 1 90.62 92 GLU A CA 1
ATOM 727 C C . GLU A 1 92 ? -4.605 18.516 -0.588 1 90.62 92 GLU A C 1
ATOM 729 O O . GLU A 1 92 ? -3.875 17.938 0.221 1 90.62 92 GLU A O 1
ATOM 734 N N . GLN A 1 93 ? -5.652 19.234 -0.211 1 89.31 93 GLN A N 1
ATOM 735 C CA . GLN A 1 93 ? -5.93 19.469 1.202 1 89.31 93 GLN A CA 1
ATOM 736 C C . GLN A 1 93 ? -6.945 18.453 1.737 1 89.31 93 GLN A C 1
ATOM 738 O O . GLN A 1 93 ? -7.152 18.359 2.949 1 89.31 93 GLN A O 1
ATOM 743 N N . ASP A 1 94 ? -7.574 17.719 0.858 1 93.62 94 ASP A N 1
ATOM 744 C CA . ASP A 1 94 ? -8.523 16.672 1.223 1 93.62 94 ASP A CA 1
ATOM 745 C C . ASP A 1 94 ? -7.82 15.32 1.373 1 93.62 94 ASP A C 1
ATOM 747 O O . ASP A 1 94 ? -7.43 14.703 0.379 1 93.62 94 ASP A O 1
ATOM 751 N N . TYR A 1 95 ? -7.75 14.883 2.604 1 96.31 95 TYR A N 1
ATOM 752 C CA . TYR A 1 95 ? -7.039 13.648 2.904 1 96.31 95 TYR A CA 1
ATOM 753 C C . TYR A 1 95 ? -7.637 12.477 2.135 1 96.31 95 TYR A C 1
ATOM 755 O O . TYR A 1 95 ? -6.918 11.555 1.731 1 96.31 95 TYR A O 1
ATOM 763 N N . TYR A 1 96 ? -8.93 12.477 1.925 1 98.12 96 TYR A N 1
ATOM 764 C CA . TYR A 1 96 ? -9.602 11.406 1.189 1 98.12 96 TYR A CA 1
ATOM 765 C C . TYR A 1 96 ? -9.141 11.375 -0.263 1 98.12 96 TYR A C 1
ATOM 767 O O . TYR A 1 96 ? -8.867 10.305 -0.81 1 98.12 96 TYR A O 1
ATOM 775 N N . GLN A 1 97 ? -9.055 12.562 -0.811 1 96.62 97 GLN A N 1
ATOM 776 C CA . GLN A 1 97 ? -8.578 12.656 -2.188 1 96.62 97 GLN A CA 1
ATOM 777 C C . GLN A 1 97 ? -7.102 12.273 -2.283 1 96.62 97 GLN A C 1
ATOM 779 O O . GLN A 1 97 ? -6.672 11.68 -3.275 1 96.62 97 GLN A O 1
ATOM 784 N N . THR A 1 98 ? -6.359 12.68 -1.285 1 97.44 98 THR A N 1
ATOM 785 C CA . THR A 1 98 ? -4.957 12.289 -1.25 1 97.44 98 THR A CA 1
ATOM 786 C C . THR A 1 98 ? -4.82 10.766 -1.243 1 97.44 98 THR A C 1
ATOM 788 O O . THR A 1 98 ? -3.99 10.211 -1.965 1 97.44 98 THR A O 1
ATOM 791 N N . PHE A 1 99 ? -5.637 10.109 -0.434 1 98.19 99 PHE A N 1
ATOM 792 C CA . PHE A 1 99 ? -5.645 8.648 -0.42 1 98.19 99 PHE A CA 1
ATOM 793 C C . PHE A 1 99 ? -5.914 8.094 -1.814 1 98.19 99 PHE A C 1
ATOM 795 O O . PHE A 1 99 ? -5.176 7.23 -2.297 1 98.19 99 PHE A O 1
ATOM 802 N N . ILE A 1 100 ? -6.945 8.609 -2.463 1 98.19 100 ILE A N 1
ATOM 803 C CA . ILE A 1 100 ? -7.332 8.109 -3.779 1 98.19 100 ILE A CA 1
ATOM 804 C C . ILE A 1 100 ? -6.188 8.328 -4.77 1 98.19 100 ILE A C 1
ATOM 806 O O . ILE A 1 100 ? -5.871 7.438 -5.566 1 98.19 100 ILE A O 1
ATOM 810 N N . THR A 1 101 ? -5.605 9.492 -4.695 1 97.62 101 THR A N 1
ATOM 811 C CA . THR A 1 101 ? -4.504 9.82 -5.594 1 97.62 101 THR A CA 1
ATOM 812 C C . THR A 1 101 ? -3.344 8.844 -5.395 1 97.62 101 THR A C 1
ATOM 814 O O . THR A 1 101 ? -2.826 8.281 -6.363 1 97.62 101 THR A O 1
ATOM 817 N N . LEU A 1 102 ? -2.988 8.602 -4.211 1 97.44 102 LEU A N 1
ATOM 818 C CA . LEU A 1 102 ? -1.868 7.719 -3.908 1 97.44 102 LEU A CA 1
ATOM 819 C C . LEU A 1 102 ? -2.223 6.27 -4.223 1 97.44 102 LEU A C 1
ATOM 821 O O . LEU A 1 102 ? -1.396 5.527 -4.762 1 97.44 102 LEU A O 1
ATOM 825 N N . PHE A 1 103 ? -3.428 5.871 -3.895 1 97.94 103 PHE A N 1
ATOM 826 C CA . PHE A 1 103 ? -3.898 4.531 -4.227 1 97.94 103 PHE A CA 1
ATOM 827 C C . PHE A 1 103 ? -3.822 4.293 -5.73 1 97.94 103 PHE A C 1
ATOM 829 O O . PHE A 1 103 ? -3.285 3.275 -6.176 1 97.94 103 PHE A O 1
ATOM 836 N N . THR A 1 104 ? -4.328 5.258 -6.465 1 97.75 104 THR A N 1
ATOM 837 C CA . THR A 1 104 ? -4.332 5.156 -7.922 1 97.75 104 THR A CA 1
ATOM 838 C C . THR A 1 104 ? -2.908 5.059 -8.461 1 97.75 104 THR A C 1
ATOM 840 O O . THR A 1 104 ? -2.604 4.18 -9.273 1 97.75 104 THR A O 1
ATOM 843 N N . ALA A 1 105 ? -2.078 5.875 -8.016 1 96.81 105 ALA A N 1
ATOM 844 C CA . ALA A 1 105 ? -0.699 5.891 -8.5 1 96.81 105 ALA A CA 1
ATOM 845 C C . ALA A 1 105 ? 0.002 4.566 -8.211 1 96.81 105 ALA A C 1
ATOM 847 O O . ALA A 1 105 ? 0.685 4.016 -9.078 1 96.81 105 ALA A O 1
ATOM 848 N N . THR A 1 106 ? -0.204 4.086 -7.023 1 96.94 106 THR A N 1
ATOM 849 C CA . THR A 1 106 ? 0.463 2.873 -6.566 1 96.94 106 THR A CA 1
ATOM 850 C C . THR A 1 106 ? -0.04 1.654 -7.332 1 96.94 106 THR A C 1
ATOM 852 O O . THR A 1 106 ? 0.75 0.925 -7.938 1 96.94 106 THR A O 1
ATOM 855 N N . TRP A 1 107 ? -1.326 1.489 -7.414 1 98.06 107 TRP A N 1
ATOM 856 C CA . TRP A 1 107 ? -1.881 0.244 -7.934 1 98.06 107 TRP A CA 1
ATOM 857 C C . TRP A 1 107 ? -1.896 0.248 -9.453 1 98.06 107 TRP A C 1
ATOM 859 O O . TRP A 1 107 ? -1.887 -0.812 -10.086 1 98.06 107 TRP A O 1
ATOM 869 N N . SER A 1 108 ? -1.926 1.425 -10.07 1 97.88 108 SER A N 1
ATOM 870 C CA . SER A 1 108 ? -1.783 1.468 -11.523 1 97.88 108 SER A CA 1
ATOM 871 C C . SER A 1 108 ? -0.427 0.927 -11.961 1 97.88 108 SER A C 1
ATOM 873 O O . SER A 1 108 ? -0.331 0.218 -12.961 1 97.88 108 SER A O 1
ATOM 875 N N . LYS A 1 109 ? 0.564 1.299 -11.211 1 96.94 109 LYS A N 1
ATOM 876 C CA . LYS A 1 109 ? 1.901 0.792 -11.516 1 96.94 109 LYS A CA 1
ATOM 877 C C . LYS A 1 109 ? 1.966 -0.723 -11.344 1 96.94 109 LYS A C 1
ATOM 879 O O . LYS A 1 109 ? 2.533 -1.424 -12.18 1 96.94 109 LYS A O 1
ATOM 884 N N . VAL A 1 110 ? 1.395 -1.231 -10.305 1 97.88 110 VAL A N 1
ATOM 885 C CA . VAL A 1 110 ? 1.368 -2.666 -10.039 1 97.88 110 VAL A CA 1
ATOM 886 C C . VAL A 1 110 ? 0.647 -3.387 -11.172 1 97.88 110 VAL A C 1
ATOM 888 O O . VAL A 1 110 ? 1.151 -4.379 -11.711 1 97.88 110 VAL A O 1
ATOM 891 N N . VAL A 1 111 ? -0.492 -2.855 -11.531 1 98.56 111 VAL A N 1
ATOM 892 C CA . VAL A 1 111 ? -1.296 -3.463 -12.594 1 98.56 111 VAL A CA 1
ATOM 893 C C . VAL A 1 111 ? -0.496 -3.502 -13.891 1 98.56 111 VAL A C 1
ATOM 895 O O . VAL A 1 111 ? -0.429 -4.539 -14.555 1 98.56 111 VAL A O 1
ATOM 898 N N . SER A 1 112 ? 0.104 -2.416 -14.234 1 98.31 112 SER A N 1
ATOM 899 C CA . SER A 1 112 ? 0.854 -2.322 -15.484 1 98.31 112 SER A CA 1
ATOM 900 C C . SER A 1 112 ? 1.997 -3.332 -15.516 1 98.31 112 SER A C 1
ATOM 902 O O . SER A 1 112 ? 2.135 -4.09 -16.484 1 98.31 112 SER A O 1
ATOM 904 N N . LYS A 1 113 ? 2.766 -3.355 -14.492 1 97.75 113 LYS A N 1
ATOM 905 C CA . LYS A 1 113 ? 3.908 -4.262 -14.422 1 97.75 113 LYS A CA 1
ATOM 906 C C . LYS A 1 113 ? 3.461 -5.719 -14.508 1 97.75 113 LYS A C 1
ATOM 908 O O . LYS A 1 113 ? 4.082 -6.523 -15.195 1 97.75 113 LYS A O 1
ATOM 913 N N . ASN A 1 114 ? 2.395 -6.055 -13.844 1 98.25 114 ASN A N 1
ATOM 914 C CA . ASN A 1 114 ? 1.949 -7.445 -13.805 1 98.25 114 ASN A CA 1
ATOM 915 C C . ASN A 1 114 ? 1.296 -7.863 -15.117 1 98.25 114 ASN A C 1
ATOM 917 O O . ASN A 1 114 ? 1.445 -9.008 -15.555 1 98.25 114 ASN A O 1
ATOM 921 N N . LYS A 1 115 ? 0.588 -6.953 -15.727 1 98.5 115 LYS A N 1
ATOM 922 C CA . LYS A 1 115 ? 0.008 -7.27 -17.031 1 98.5 115 LYS A CA 1
ATOM 923 C C . LYS A 1 115 ? 1.095 -7.469 -18.078 1 98.5 115 LYS A C 1
ATOM 925 O O . LYS A 1 115 ? 0.967 -8.328 -18.953 1 98.5 115 LYS A O 1
ATOM 930 N N . MET A 1 116 ? 2.139 -6.668 -17.984 1 98 116 MET A N 1
ATOM 931 C CA . MET A 1 116 ? 3.266 -6.844 -18.891 1 98 116 MET A CA 1
ATOM 932 C C . MET A 1 116 ? 3.908 -8.211 -18.703 1 98 116 MET A C 1
ATOM 934 O O . MET A 1 116 ? 4.211 -8.906 -19.672 1 98 116 MET A O 1
ATOM 938 N N . MET A 1 117 ? 4.105 -8.562 -17.516 1 97 117 MET A N 1
ATOM 939 C CA . MET A 1 117 ? 4.672 -9.875 -17.219 1 97 117 MET A CA 1
ATOM 940 C C . MET A 1 117 ? 3.746 -10.984 -17.703 1 97 117 MET A C 1
ATOM 942 O O . MET A 1 117 ? 4.207 -12 -18.234 1 97 117 MET A O 1
ATOM 946 N N . HIS A 1 118 ? 2.49 -10.852 -17.469 1 98.06 118 HIS A N 1
ATOM 947 C CA . HIS A 1 118 ? 1.515 -11.812 -17.969 1 98.06 118 HIS A CA 1
ATOM 948 C C . HIS A 1 118 ? 1.679 -12.039 -19.469 1 98.06 118 HIS A C 1
ATOM 950 O O . HIS A 1 118 ? 1.728 -13.18 -19.922 1 98.06 118 HIS A O 1
ATOM 956 N N . LYS A 1 119 ? 1.732 -10.938 -20.203 1 98.12 119 LYS A N 1
ATOM 957 C CA . LYS A 1 119 ? 1.861 -11.016 -21.656 1 98.12 119 LYS A CA 1
ATOM 958 C C . LYS A 1 119 ? 3.115 -11.789 -22.047 1 98.12 119 LYS A C 1
ATOM 960 O O . LYS A 1 119 ? 3.061 -12.664 -22.922 1 98.12 119 LYS A O 1
ATOM 965 N N . LYS A 1 120 ? 4.176 -11.438 -21.422 1 97.75 120 LYS A N 1
ATOM 966 C CA . LYS A 1 120 ? 5.449 -12.086 -21.719 1 97.75 120 LYS A CA 1
ATOM 967 C C . LYS A 1 120 ? 5.383 -13.586 -21.438 1 97.75 120 LYS A C 1
ATOM 969 O O . LYS A 1 120 ? 5.738 -14.406 -22.281 1 97.75 120 LYS A O 1
ATOM 974 N N . LEU A 1 121 ? 4.934 -13.992 -20.297 1 97.75 121 LEU A N 1
ATOM 975 C CA . LEU A 1 121 ? 4.883 -15.391 -19.891 1 97.75 121 LEU A CA 1
ATOM 976 C C . LEU A 1 121 ? 3.898 -16.172 -20.766 1 97.75 121 LEU A C 1
ATOM 978 O O . LEU A 1 121 ? 4.176 -17.312 -21.156 1 97.75 121 LEU A O 1
ATOM 982 N N . ASN A 1 122 ? 2.744 -15.562 -21.031 1 97.75 122 ASN A N 1
ATOM 983 C CA . ASN A 1 122 ? 1.756 -16.203 -21.891 1 97.75 122 ASN A CA 1
ATOM 984 C C . ASN A 1 122 ? 2.332 -16.516 -23.266 1 97.75 122 ASN A C 1
ATOM 986 O O . ASN A 1 122 ? 2.119 -17.594 -23.812 1 97.75 122 ASN A O 1
ATOM 990 N N . ARG A 1 123 ? 3.037 -15.57 -23.766 1 97.12 123 ARG A N 1
ATOM 991 C CA . ARG A 1 123 ? 3.66 -15.75 -25.078 1 97.12 123 ARG A CA 1
ATOM 992 C C . ARG A 1 123 ? 4.68 -16.875 -25.047 1 97.12 123 ARG A C 1
ATOM 994 O O . ARG A 1 123 ? 4.695 -17.734 -25.938 1 97.12 123 ARG A O 1
ATOM 1001 N N . GLU A 1 124 ? 5.512 -16.859 -24.078 1 96.06 124 GLU A N 1
ATOM 1002 C CA . GLU A 1 124 ? 6.555 -17.875 -23.969 1 96.06 124 GLU A CA 1
ATOM 1003 C C . GLU A 1 124 ? 5.957 -19.266 -23.812 1 96.06 124 GLU A C 1
ATOM 1005 O O . GLU A 1 124 ? 6.41 -20.219 -24.469 1 96.06 124 GLU A O 1
ATOM 1010 N N . LEU A 1 125 ? 4.973 -19.422 -23.031 1 97.19 125 LEU A N 1
ATOM 1011 C CA . LEU A 1 125 ? 4.355 -20.719 -22.781 1 97.19 125 LEU A CA 1
ATOM 1012 C C . LEU A 1 125 ? 3.596 -21.203 -24 1 97.19 125 LEU A C 1
ATOM 1014 O O . LEU A 1 125 ? 3.684 -22.375 -24.375 1 97.19 125 LEU A O 1
ATOM 1018 N N . THR A 1 126 ? 2.863 -20.297 -24.672 1 96.62 126 THR A N 1
ATOM 1019 C CA . THR A 1 126 ? 2.123 -20.656 -25.875 1 96.62 126 THR A CA 1
ATOM 1020 C C . THR A 1 126 ? 3.078 -21.078 -26.984 1 96.62 126 THR A C 1
ATOM 1022 O O . THR A 1 126 ? 2.812 -22.031 -27.719 1 96.62 126 THR A O 1
ATOM 1025 N N . ALA A 1 127 ? 4.188 -20.359 -27.094 1 95.31 127 ALA A N 1
ATOM 1026 C CA . ALA A 1 127 ? 5.199 -20.703 -28.078 1 95.31 127 ALA A CA 1
ATOM 1027 C C . ALA A 1 127 ? 5.766 -22.094 -27.828 1 95.31 127 ALA A C 1
ATOM 1029 O O . ALA A 1 127 ? 5.992 -22.859 -28.781 1 95.31 127 ALA A O 1
ATOM 1030 N N . ALA A 1 128 ? 5.98 -22.391 -26.578 1 94.06 128 ALA A N 1
ATOM 1031 C CA . ALA A 1 128 ? 6.48 -23.719 -26.25 1 94.06 128 ALA A CA 1
ATOM 1032 C C . ALA A 1 128 ? 5.488 -24.812 -26.656 1 94.06 128 ALA A C 1
ATOM 1034 O O . ALA A 1 128 ? 5.883 -25.844 -27.188 1 94.06 128 ALA A O 1
ATOM 1035 N N . LEU A 1 129 ? 4.25 -24.609 -26.469 1 93.38 129 LEU A N 1
ATOM 1036 C CA . LEU A 1 129 ? 3.207 -25.562 -26.844 1 93.38 129 LEU A CA 1
ATOM 1037 C C . LEU A 1 129 ? 3.182 -25.766 -28.359 1 93.38 129 LEU A C 1
ATOM 1039 O O . LEU A 1 129 ? 3.051 -26.906 -28.828 1 93.38 129 LEU A O 1
ATOM 1043 N N . GLU A 1 130 ? 3.314 -24.688 -29.031 1 92.06 130 GLU A N 1
ATOM 1044 C CA . GLU A 1 130 ? 3.258 -24.719 -30.5 1 92.06 130 GLU A CA 1
ATOM 1045 C C . GLU A 1 130 ? 4.445 -25.484 -31.078 1 92.06 130 GLU A C 1
ATOM 1047 O O . GLU A 1 130 ? 4.348 -26.078 -32.156 1 92.06 130 GLU A O 1
ATOM 1052 N N . ASN A 1 131 ? 5.551 -25.453 -30.344 1 90.56 131 ASN A N 1
ATOM 1053 C CA . ASN A 1 131 ? 6.754 -26.141 -30.812 1 90.56 131 ASN A CA 1
ATOM 1054 C C . ASN A 1 131 ? 6.719 -27.625 -30.5 1 90.56 131 ASN A C 1
ATOM 1056 O O . ASN A 1 131 ? 7.625 -28.375 -30.875 1 90.56 131 ASN A O 1
ATOM 1060 N N . GLY A 1 132 ? 5.629 -28.094 -29.844 1 90.31 132 GLY A N 1
ATOM 1061 C CA . GLY A 1 132 ? 5.488 -29.5 -29.516 1 90.31 132 GLY A CA 1
ATOM 1062 C C . GLY A 1 132 ? 6.258 -29.906 -28.281 1 90.31 132 GLY A C 1
ATOM 1063 O O . GLY A 1 132 ? 7.48 -29.766 -28.219 1 90.31 132 GLY A O 1
ATOM 1064 N N . VAL A 1 133 ? 5.598 -30.234 -27.25 1 91.81 133 VAL A N 1
ATOM 1065 C CA . VAL A 1 133 ? 6.188 -30.672 -25.984 1 91.81 133 VAL A CA 1
ATOM 1066 C C . VAL A 1 133 ? 5.609 -32.031 -25.562 1 91.81 133 VAL A C 1
ATOM 1068 O O . VAL A 1 133 ? 4.555 -32.438 -26.062 1 91.81 133 VAL A O 1
ATOM 1071 N N . PRO A 1 134 ? 6.398 -32.781 -24.828 1 93.19 134 PRO A N 1
ATOM 1072 C CA . PRO A 1 134 ? 5.836 -34.031 -24.297 1 93.19 134 PRO A CA 1
ATOM 1073 C C . PRO A 1 134 ? 4.523 -33.812 -23.547 1 93.19 134 PRO A C 1
ATOM 1075 O O . PRO A 1 134 ? 4.246 -32.719 -23.078 1 93.19 134 PRO A O 1
ATOM 1078 N N . GLU A 1 135 ? 3.73 -34.812 -23.469 1 92.62 135 GLU A N 1
ATOM 1079 C CA . GLU A 1 135 ? 2.387 -34.719 -22.906 1 92.62 135 GLU A CA 1
ATOM 1080 C C . GLU A 1 135 ? 2.422 -34.188 -21.484 1 92.62 135 GLU A C 1
ATOM 1082 O O . GLU A 1 135 ? 1.601 -33.344 -21.125 1 92.62 135 GLU A O 1
ATOM 1087 N N . GLU A 1 136 ? 3.338 -34.656 -20.703 1 90.75 136 GLU A N 1
ATOM 1088 C CA . GLU A 1 136 ? 3.439 -34.219 -19.312 1 90.75 136 GLU A CA 1
ATOM 1089 C C . GLU A 1 136 ? 3.715 -32.719 -19.219 1 90.75 136 GLU A C 1
ATOM 1091 O O . GLU A 1 136 ? 3.107 -32.031 -18.406 1 90.75 136 GLU A O 1
ATOM 1096 N N . ALA A 1 137 ? 4.57 -32.25 -20.078 1 93.94 137 ALA A N 1
ATOM 1097 C CA . ALA A 1 137 ? 4.883 -30.828 -20.125 1 93.94 137 ALA A CA 1
ATOM 1098 C C . ALA A 1 137 ? 3.689 -30.016 -20.625 1 93.94 137 ALA A C 1
ATOM 1100 O O . ALA A 1 137 ? 3.441 -28.906 -20.156 1 93.94 137 ALA A O 1
ATOM 1101 N N . GLU A 1 138 ? 3.012 -30.562 -21.547 1 95.94 138 GLU A N 1
ATOM 1102 C CA . GLU A 1 138 ? 1.832 -29.891 -22.094 1 95.94 138 GLU A CA 1
ATOM 1103 C C . GLU A 1 138 ? 0.788 -29.656 -21 1 95.94 138 GLU A C 1
ATOM 1105 O O . GLU A 1 138 ? 0.193 -28.578 -20.938 1 95.94 138 GLU A O 1
ATOM 1110 N N . GLU A 1 139 ? 0.584 -30.609 -20.203 1 95.38 139 GLU A N 1
ATOM 1111 C CA . GLU A 1 139 ? -0.379 -30.5 -19.109 1 95.38 139 GLU A CA 1
ATOM 1112 C C . GLU A 1 139 ? 0.02 -29.391 -18.125 1 95.38 139 GLU A C 1
ATOM 1114 O O . GLU A 1 139 ? -0.812 -28.578 -17.734 1 95.38 139 GLU A O 1
ATOM 1119 N N . LYS A 1 140 ? 1.26 -29.406 -17.781 1 95 140 LYS A N 1
ATOM 1120 C CA . LYS A 1 140 ? 1.758 -28.406 -16.844 1 95 140 LYS A CA 1
ATOM 1121 C C . LYS A 1 140 ? 1.674 -27 -17.438 1 95 140 LYS A C 1
ATOM 1123 O O . LYS A 1 140 ? 1.324 -26.047 -16.734 1 95 140 LYS A O 1
ATOM 1128 N N . ILE A 1 141 ? 2.021 -26.875 -18.672 1 96.94 141 ILE A N 1
ATOM 1129 C CA . ILE A 1 141 ? 1.966 -25.578 -19.328 1 96.94 141 ILE A CA 1
ATOM 1130 C C . ILE A 1 141 ? 0.522 -25.078 -19.375 1 96.94 141 ILE A C 1
ATOM 1132 O O . ILE A 1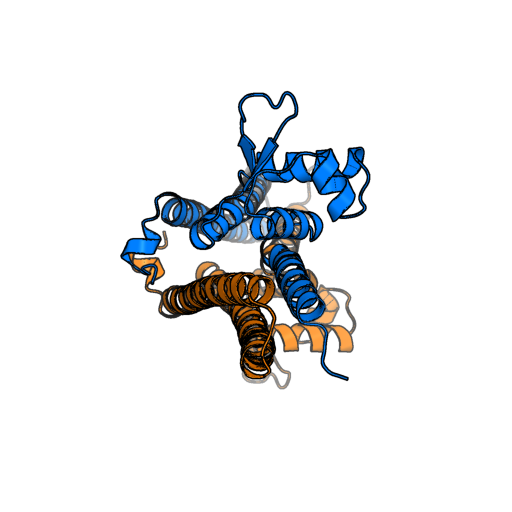 141 ? 0.257 -23.906 -19.109 1 96.94 141 ILE A O 1
ATOM 1136 N N . ASN A 1 142 ? -0.405 -25.969 -19.656 1 96.75 142 ASN A N 1
ATOM 1137 C CA . ASN A 1 142 ? -1.812 -25.578 -19.703 1 96.75 142 ASN A CA 1
ATOM 1138 C C . ASN A 1 142 ? -2.318 -25.125 -18.344 1 96.75 142 ASN A C 1
ATOM 1140 O O . ASN A 1 142 ? -3.123 -24.203 -18.234 1 96.75 142 ASN A O 1
ATOM 1144 N N . GLU A 1 143 ? -1.835 -25.797 -17.359 1 95.44 143 GLU A N 1
ATOM 1145 C CA . GLU A 1 143 ? -2.191 -25.391 -16 1 95.44 143 GLU A CA 1
ATOM 1146 C C . GLU A 1 143 ? -1.667 -23.984 -15.688 1 95.44 143 GLU A C 1
ATOM 1148 O O . GLU A 1 143 ? -2.369 -23.188 -15.07 1 95.44 143 GLU A O 1
ATOM 1153 N N . LEU A 1 144 ? -0.462 -23.734 -16.094 1 96.44 144 LEU A N 1
ATOM 1154 C CA . LEU A 1 144 ? 0.141 -22.422 -15.875 1 96.44 144 LEU A CA 1
ATOM 1155 C C . LEU A 1 144 ? -0.595 -21.344 -16.672 1 96.44 144 LEU A C 1
ATOM 1157 O O . LEU A 1 144 ? -0.786 -20.219 -16.172 1 96.44 144 LEU A O 1
ATOM 1161 N N . LEU A 1 145 ? -0.976 -21.719 -17.844 1 97.62 145 LEU A N 1
ATOM 1162 C CA . LEU A 1 145 ? -1.711 -20.766 -18.672 1 97.62 145 LEU A CA 1
ATOM 1163 C C . LEU A 1 145 ? -3.059 -20.438 -18.031 1 97.62 145 LEU A C 1
ATOM 1165 O O . LEU A 1 145 ? -3.504 -19.281 -18.094 1 97.62 145 LEU A O 1
ATOM 1169 N N . LYS A 1 146 ? -3.668 -21.391 -17.469 1 96.62 146 LYS A N 1
ATOM 1170 C CA . LYS A 1 146 ? -4.914 -21.156 -16.75 1 96.62 146 LYS A CA 1
ATOM 1171 C C . LYS A 1 146 ? -4.68 -20.234 -15.555 1 96.62 146 LYS A C 1
ATOM 1173 O O . LYS A 1 146 ? -5.465 -19.312 -15.305 1 96.62 146 LYS A O 1
ATOM 1178 N N . GLU A 1 147 ? -3.611 -20.469 -14.836 1 95.38 147 GLU A N 1
ATOM 1179 C CA . GLU A 1 147 ? -3.238 -19.625 -13.703 1 95.38 147 GLU A CA 1
ATOM 1180 C C . GLU A 1 147 ? -2.998 -18.188 -14.148 1 95.38 147 GLU A C 1
ATOM 1182 O O . GLU A 1 147 ? -3.434 -17.234 -13.484 1 95.38 147 GLU A O 1
ATOM 1187 N N . LEU A 1 148 ? -2.33 -18.047 -15.234 1 97.25 148 LEU A N 1
ATOM 1188 C CA . LEU A 1 148 ? -2.045 -16.719 -15.781 1 97.25 148 LEU A CA 1
ATOM 1189 C C . LEU A 1 148 ? -3.334 -16 -16.156 1 97.25 148 LEU A C 1
ATOM 1191 O O . LEU A 1 148 ? -3.434 -14.781 -16 1 97.25 148 LEU A O 1
ATOM 1195 N N . LYS A 1 149 ? -4.273 -16.734 -16.625 1 97.56 149 LYS A N 1
ATOM 1196 C CA . LYS A 1 149 ? -5.566 -16.141 -16.938 1 97.56 149 LYS A CA 1
ATOM 1197 C C . LYS A 1 149 ? -6.25 -15.617 -15.672 1 97.56 149 LYS A C 1
ATOM 1199 O O . LYS A 1 149 ? -6.777 -14.5 -15.664 1 97.56 149 LYS A O 1
ATOM 1204 N N . ASP A 1 150 ? -6.234 -16.391 -14.625 1 96.62 150 ASP A N 1
ATOM 1205 C CA . ASP A 1 150 ? -6.805 -15.969 -13.352 1 96.62 150 ASP A CA 1
ATOM 1206 C C . ASP A 1 150 ? -6.102 -14.727 -12.812 1 96.62 150 ASP A C 1
ATOM 1208 O O . ASP A 1 150 ? -6.746 -13.82 -12.281 1 96.62 150 ASP A O 1
ATOM 1212 N N . TRP A 1 151 ? -4.84 -14.727 -12.93 1 96.25 151 TRP A N 1
ATOM 1213 C CA . TRP A 1 151 ? -4.012 -13.594 -12.523 1 96.25 151 TRP A CA 1
ATOM 1214 C C . TRP A 1 151 ? -4.398 -12.336 -13.289 1 96.25 151 TRP A C 1
ATOM 1216 O O . TRP A 1 151 ? -4.527 -11.258 -12.703 1 96.25 151 TRP A O 1
ATOM 1226 N N . LEU A 1 152 ? -4.527 -12.5 -14.547 1 98.06 152 LEU A N 1
ATOM 1227 C CA . LEU A 1 152 ? -4.918 -11.367 -15.375 1 98.06 152 LEU A CA 1
ATOM 1228 C C . LEU A 1 152 ? -6.293 -10.844 -14.977 1 98.06 152 LEU A C 1
ATOM 1230 O O . LEU A 1 152 ? -6.508 -9.633 -14.906 1 98.06 152 LEU A O 1
ATOM 1234 N N . ASP A 1 153 ? -7.203 -11.719 -14.75 1 98.38 153 ASP A N 1
ATOM 1235 C CA . ASP A 1 153 ? -8.539 -11.328 -14.312 1 98.38 153 ASP A CA 1
ATOM 1236 C C . ASP A 1 153 ? -8.484 -10.539 -13.008 1 98.38 153 ASP A C 1
ATOM 1238 O O . ASP A 1 153 ? -9.211 -9.562 -12.828 1 98.38 153 ASP A O 1
ATOM 1242 N N . TYR A 1 154 ? -7.676 -10.969 -12.188 1 98.25 154 TYR A N 1
ATOM 1243 C CA . TYR A 1 154 ? -7.469 -10.297 -10.906 1 98.25 154 TYR A CA 1
ATOM 1244 C C . TYR A 1 154 ? -6.953 -8.875 -11.125 1 98.25 154 TYR A C 1
ATOM 1246 O O . TYR A 1 154 ? -7.461 -7.926 -10.523 1 98.25 154 TYR A O 1
ATOM 1254 N N . TYR A 1 155 ? -6.027 -8.688 -11.938 1 98.5 155 TYR A N 1
ATOM 1255 C CA . TYR A 1 155 ? -5.457 -7.363 -12.141 1 98.5 155 TYR A CA 1
ATOM 1256 C C . TYR A 1 155 ? -6.41 -6.477 -12.938 1 98.5 155 TYR A C 1
ATOM 1258 O O . TYR A 1 155 ? -6.418 -5.258 -12.766 1 98.5 155 TYR A O 1
ATOM 1266 N N . ASN A 1 156 ? -7.191 -7.105 -13.789 1 98.69 156 ASN A N 1
ATOM 1267 C CA . ASN A 1 156 ? -8.281 -6.352 -14.398 1 98.69 156 ASN A CA 1
ATOM 1268 C C . ASN A 1 156 ? -9.266 -5.844 -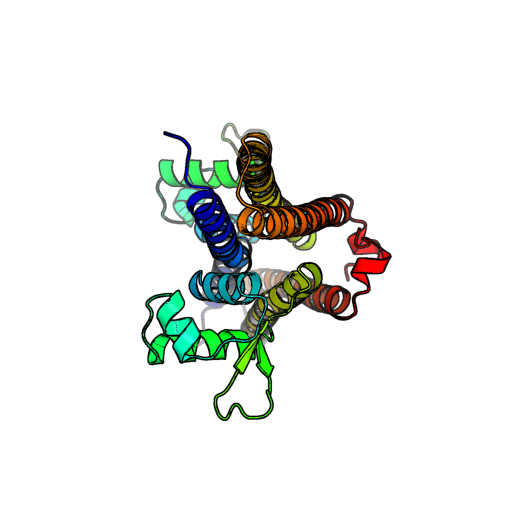13.352 1 98.69 156 ASN A C 1
ATOM 1270 O O . ASN A 1 156 ? -9.781 -4.727 -13.461 1 98.69 156 ASN A O 1
ATOM 1274 N N . TRP A 1 157 ? -9.484 -6.637 -12.414 1 98.81 157 TRP A N 1
ATOM 1275 C CA . TRP A 1 157 ? -10.352 -6.219 -11.32 1 98.81 157 TRP A CA 1
ATOM 1276 C C . TRP A 1 157 ? -9.734 -5.051 -10.555 1 98.81 157 TRP A C 1
ATOM 1278 O O . TRP A 1 157 ? -10.43 -4.09 -10.219 1 98.81 157 TRP A O 1
ATOM 1288 N N . ILE A 1 158 ? -8.477 -5.105 -10.266 1 98.75 158 ILE A N 1
ATOM 1289 C CA . ILE A 1 158 ? -7.801 -4.004 -9.586 1 98.75 158 ILE A CA 1
ATOM 1290 C C . ILE A 1 158 ? -7.949 -2.727 -10.414 1 98.75 158 ILE A C 1
ATOM 1292 O O . ILE A 1 158 ? -8.148 -1.643 -9.859 1 98.75 158 ILE A O 1
ATOM 1296 N N . SER A 1 159 ? -7.809 -2.873 -11.742 1 98.69 159 SER A N 1
ATOM 1297 C CA . SER A 1 159 ? -8 -1.715 -12.609 1 98.69 159 SER A CA 1
ATOM 1298 C C . SER A 1 159 ? -9.383 -1.099 -12.406 1 98.69 159 SER A C 1
ATOM 1300 O O . SER A 1 159 ? -9.516 0.124 -12.312 1 98.69 159 SER A O 1
ATOM 1302 N N . ARG A 1 160 ? -10.359 -1.909 -12.312 1 98.75 160 ARG A N 1
ATOM 1303 C CA . ARG A 1 160 ? -11.719 -1.416 -12.102 1 98.75 160 ARG A CA 1
ATOM 1304 C C . ARG A 1 160 ? -11.875 -0.824 -10.703 1 98.75 160 ARG A C 1
ATOM 1306 O O . ARG A 1 160 ? -12.641 0.121 -10.508 1 98.75 160 ARG A O 1
ATOM 1313 N N . LEU A 1 161 ? -11.227 -1.419 -9.781 1 98.75 161 LEU A N 1
ATOM 1314 C CA . LEU A 1 161 ? -11.219 -0.875 -8.422 1 98.75 161 LEU A CA 1
ATOM 1315 C C . LEU A 1 161 ? -10.633 0.533 -8.406 1 98.75 161 LEU A C 1
ATOM 1317 O O . LEU A 1 161 ? -11.18 1.429 -7.762 1 98.75 161 LEU A O 1
ATOM 1321 N N . ILE A 1 162 ? -9.531 0.715 -9.133 1 98.69 162 ILE A N 1
ATOM 1322 C CA . ILE A 1 162 ? -8.906 2.027 -9.266 1 98.69 162 ILE A CA 1
ATOM 1323 C C . ILE A 1 162 ? -9.922 3.025 -9.828 1 98.69 162 ILE A C 1
ATOM 1325 O O . ILE A 1 162 ? -10.078 4.129 -9.297 1 98.69 162 ILE A O 1
ATOM 1329 N N . GLU A 1 163 ? -10.602 2.621 -10.82 1 98.5 163 GLU A N 1
ATOM 1330 C CA . GLU A 1 163 ? -11.602 3.482 -11.438 1 98.5 163 GLU A CA 1
ATOM 1331 C C . GLU A 1 163 ? -12.727 3.809 -10.453 1 98.5 163 GLU A C 1
ATOM 1333 O O . GLU A 1 163 ? -13.242 4.93 -10.445 1 98.5 163 GLU A O 1
ATOM 1338 N N . PHE A 1 164 ? -13.117 2.828 -9.719 1 98.62 164 PHE A N 1
ATOM 1339 C CA . PHE A 1 164 ? -14.148 2.98 -8.703 1 98.62 164 PHE A CA 1
ATOM 1340 C C . PHE A 1 164 ? -13.773 4.066 -7.699 1 98.62 164 PHE A C 1
ATOM 1342 O O . PHE A 1 164 ? -14.625 4.848 -7.27 1 98.62 164 PHE A O 1
ATOM 1349 N N . PHE A 1 165 ? -12.5 4.184 -7.359 1 98.56 165 PHE A N 1
ATOM 1350 C CA . PHE A 1 165 ? -11.992 5.223 -6.473 1 98.56 165 PHE A CA 1
ATOM 1351 C C . PHE A 1 165 ? -11.875 6.555 -7.203 1 98.56 165 PHE A C 1
ATOM 1353 O O . PHE A 1 165 ? -12.312 7.59 -6.695 1 98.56 165 PHE A O 1
ATOM 1360 N N . GLU A 1 166 ? -11.367 6.562 -8.367 1 97.75 166 GLU A N 1
ATOM 1361 C CA . GLU A 1 166 ? -11.125 7.785 -9.133 1 97.75 166 GLU A CA 1
ATOM 1362 C C . GLU A 1 166 ? -12.43 8.508 -9.445 1 97.75 166 GLU A C 1
ATOM 1364 O O . GLU A 1 166 ? -12.469 9.742 -9.484 1 97.75 166 GLU A O 1
ATOM 1369 N N . SER A 1 167 ? -13.445 7.727 -9.648 1 97.88 167 SER A N 1
ATOM 1370 C CA . SER A 1 167 ? -14.75 8.305 -9.945 1 97.88 167 SER A CA 1
ATOM 1371 C C . SER A 1 167 ? -15.438 8.805 -8.68 1 97.88 167 SER A C 1
ATOM 1373 O O . SER A 1 167 ? -16.516 9.406 -8.742 1 97.88 167 SER A O 1
ATOM 1375 N N . GLU A 1 168 ? -14.93 8.438 -7.555 1 97.62 168 GLU A N 1
ATOM 1376 C CA . GLU A 1 168 ? -15.414 8.812 -6.234 1 97.62 168 GLU A CA 1
ATOM 1377 C C . GLU A 1 168 ? -16.688 8.055 -5.879 1 97.62 168 GLU A C 1
ATOM 1379 O O . GLU A 1 168 ? -17.406 8.422 -4.941 1 97.62 168 GLU A O 1
ATOM 1384 N N . GLU A 1 169 ? -16.969 7 -6.66 1 97.75 169 GLU A N 1
ATOM 1385 C CA . GLU A 1 169 ? -18.125 6.152 -6.359 1 97.75 169 GLU A CA 1
ATOM 1386 C C . GLU A 1 169 ? -18.016 5.539 -4.965 1 97.75 169 GLU A C 1
ATOM 1388 O O . GLU A 1 169 ? -19.031 5.301 -4.305 1 97.75 169 GLU A O 1
ATOM 1393 N N . ILE A 1 170 ? -16.766 5.355 -4.527 1 98.25 170 ILE A N 1
ATOM 1394 C CA . ILE A 1 170 ? -16.516 4.77 -3.217 1 98.25 170 ILE A CA 1
ATOM 1395 C C . ILE A 1 170 ? -17.219 5.594 -2.137 1 98.25 170 ILE A C 1
ATOM 1397 O O . ILE A 1 170 ? -17.703 5.047 -1.148 1 98.25 170 ILE A O 1
ATOM 1401 N N . PHE A 1 171 ? -17.359 6.914 -2.293 1 98.25 171 PHE A N 1
ATOM 1402 C CA . PHE A 1 171 ? -17.891 7.793 -1.262 1 98.25 171 PHE A CA 1
ATOM 1403 C C . PHE A 1 171 ? -19.406 7.652 -1.168 1 98.25 171 PHE A C 1
ATOM 1405 O O . PHE A 1 171 ? -20.016 8.062 -0.178 1 98.25 171 PHE A O 1
ATOM 1412 N N . LYS A 1 172 ? -20.078 7.09 -2.186 1 97.62 172 LYS A N 1
ATOM 1413 C CA . LYS A 1 172 ? -21.5 6.77 -2.107 1 97.62 172 LYS A CA 1
ATOM 1414 C C . LYS A 1 172 ? -21.75 5.598 -1.159 1 97.62 172 LYS A C 1
ATOM 1416 O O . LYS A 1 172 ? -22.781 5.535 -0.502 1 97.62 172 LYS A O 1
ATOM 1421 N N . HIS A 1 173 ? -20.734 4.699 -1.031 1 97.31 173 HIS A N 1
ATOM 1422 C CA . HIS A 1 173 ? -20.891 3.467 -0.27 1 97.31 173 HIS A CA 1
ATOM 1423 C C . HIS A 1 173 ? -20.172 3.543 1.07 1 97.31 173 HIS A C 1
ATOM 1425 O O . HIS A 1 173 ? -20.562 2.879 2.031 1 97.31 173 HIS A O 1
ATOM 1431 N N . VAL A 1 174 ? -19.125 4.262 1.048 1 98.19 174 VAL A N 1
ATOM 1432 C CA . VAL A 1 174 ? -18.406 4.625 2.27 1 98.19 174 VAL A CA 1
ATOM 1433 C C . VAL A 1 174 ? -18.281 6.145 2.357 1 98.19 174 VAL A C 1
ATOM 1435 O O . VAL A 1 174 ? -17.219 6.699 2.066 1 98.19 174 VAL A O 1
ATOM 1438 N N . PRO A 1 175 ? -19.219 6.816 2.836 1 97.5 175 PRO A N 1
ATOM 1439 C CA . PRO A 1 175 ? -19.266 8.273 2.773 1 97.5 175 PRO A CA 1
ATOM 1440 C C . PRO A 1 175 ? -18.25 8.938 3.697 1 97.5 175 PRO A C 1
ATOM 1442 O O . PRO A 1 175 ? -17.922 8.398 4.762 1 97.5 175 PRO A O 1
ATOM 1445 N N . LYS A 1 176 ? -17.828 10.039 3.307 1 95.75 176 LYS A N 1
ATOM 1446 C CA . LYS A 1 176 ? -17.031 10.891 4.18 1 95.75 176 LYS A CA 1
ATOM 1447 C C . LYS A 1 176 ? -17.844 11.367 5.379 1 95.75 176 LYS A C 1
ATOM 1449 O O . LYS A 1 176 ? -19.062 11.539 5.285 1 95.75 176 LYS A O 1
ATOM 1454 N N . PRO A 1 177 ? -17.188 11.5 6.445 1 91.12 177 PRO A N 1
ATOM 1455 C CA . PRO A 1 177 ? -17.953 12.055 7.562 1 91.12 177 PRO A CA 1
ATOM 1456 C C . PRO A 1 177 ? -18.328 13.523 7.344 1 91.12 177 PRO A C 1
ATOM 1458 O O . PRO A 1 177 ? -17.641 14.234 6.602 1 91.12 177 PRO A O 1
ATOM 1461 N N . MET B 1 1 ? 18.484 -22.672 -29.547 1 45.09 1 MET B N 1
ATOM 1462 C CA . MET B 1 1 ? 18.484 -23.906 -28.781 1 45.09 1 MET B CA 1
ATOM 1463 C C . MET B 1 1 ? 17.125 -24.141 -28.109 1 45.09 1 MET B C 1
ATOM 1465 O O . MET B 1 1 ? 16.547 -23.234 -27.531 1 45.09 1 MET B O 1
ATOM 1469 N N . GLU B 1 2 ? 16.328 -25.062 -28.609 1 60.19 2 GLU B N 1
ATOM 1470 C CA . GLU B 1 2 ? 14.953 -25.375 -28.234 1 60.19 2 GLU B CA 1
ATOM 1471 C C . GLU B 1 2 ? 14.812 -25.5 -26.719 1 60.19 2 GLU B C 1
ATOM 1473 O O . GLU B 1 2 ? 15.508 -26.297 -26.094 1 60.19 2 GLU B O 1
ATOM 1478 N N . LYS B 1 3 ? 14.406 -24.406 -26.156 1 68.12 3 LYS B N 1
ATOM 1479 C CA . LYS B 1 3 ? 14.375 -24.438 -24.688 1 68.12 3 LYS B CA 1
ATOM 1480 C C . LYS B 1 3 ? 13.633 -25.656 -24.172 1 68.12 3 LYS B C 1
ATOM 1482 O O . LYS B 1 3 ? 12.539 -25.984 -24.672 1 68.12 3 LYS B O 1
ATOM 1487 N N . ASP B 1 4 ? 14.258 -26.531 -23.531 1 85.75 4 ASP B N 1
ATOM 1488 C CA . ASP B 1 4 ? 13.664 -27.641 -22.781 1 85.75 4 ASP B CA 1
ATOM 1489 C C . ASP B 1 4 ? 12.344 -27.219 -22.141 1 85.75 4 ASP B C 1
ATOM 1491 O O . ASP B 1 4 ? 12.289 -26.219 -21.422 1 85.75 4 ASP B O 1
ATOM 1495 N N . PRO B 1 5 ? 11.258 -27.812 -22.531 1 86.88 5 PRO B N 1
ATOM 1496 C CA . PRO B 1 5 ? 9.938 -27.453 -22.031 1 86.88 5 PRO B CA 1
ATOM 1497 C C . PRO B 1 5 ? 9.883 -27.359 -20.5 1 86.88 5 PRO B C 1
ATOM 1499 O O . PRO B 1 5 ? 9.172 -26.516 -19.953 1 86.88 5 PRO B O 1
ATOM 1502 N N . LEU B 1 6 ? 10.57 -28.188 -19.875 1 87.88 6 LEU B N 1
ATOM 1503 C CA . LEU B 1 6 ? 10.609 -28.172 -18.422 1 87.88 6 LEU B CA 1
ATOM 1504 C C . LEU B 1 6 ? 11.266 -26.891 -17.906 1 87.88 6 LEU B C 1
ATOM 1506 O O . LEU B 1 6 ? 10.852 -26.328 -16.891 1 87.88 6 LEU B O 1
ATOM 1510 N N . HIS B 1 7 ? 12.203 -26.469 -18.609 1 91.31 7 HIS B N 1
ATOM 1511 C CA . HIS B 1 7 ? 12.891 -25.234 -18.25 1 91.31 7 HIS B CA 1
ATOM 1512 C C . HIS B 1 7 ? 11.977 -24.031 -18.406 1 91.31 7 HIS B C 1
ATOM 1514 O O . HIS B 1 7 ? 11.977 -23.125 -17.562 1 91.31 7 HIS B O 1
ATOM 1520 N N . VAL B 1 8 ? 11.148 -24.047 -19.422 1 92.5 8 VAL B N 1
ATOM 1521 C CA . VAL B 1 8 ? 10.227 -22.953 -19.672 1 92.5 8 VAL B CA 1
ATOM 1522 C C . VAL B 1 8 ? 9.195 -22.875 -18.547 1 92.5 8 VAL B C 1
ATOM 1524 O O . VAL B 1 8 ? 8.852 -21.781 -18.078 1 92.5 8 VAL B O 1
ATOM 1527 N N . ILE B 1 9 ? 8.812 -23.984 -18.109 1 94.62 9 ILE B N 1
ATOM 1528 C CA . ILE B 1 9 ? 7.82 -24.078 -17.031 1 94.62 9 ILE B CA 1
ATOM 1529 C C . ILE B 1 9 ? 8.422 -23.547 -15.734 1 94.62 9 ILE B C 1
ATOM 1531 O O . ILE B 1 9 ? 7.82 -22.703 -15.062 1 94.62 9 ILE B O 1
ATOM 1535 N N . GLU B 1 10 ? 9.578 -24.016 -15.461 1 94.06 10 GLU B N 1
ATOM 1536 C CA . GLU B 1 10 ? 10.266 -23.609 -14.234 1 94.06 10 GLU B CA 1
ATOM 1537 C C . GLU B 1 10 ? 10.523 -22.109 -14.227 1 94.06 10 GLU B C 1
ATOM 1539 O O . GLU B 1 10 ? 10.344 -21.438 -13.203 1 94.06 10 GLU B O 1
ATOM 1544 N N . GLN B 1 11 ? 10.906 -21.594 -15.266 1 95.12 11 GLN B N 1
ATOM 1545 C CA . GLN B 1 11 ? 11.188 -20.156 -15.391 1 95.12 11 GLN B CA 1
ATOM 1546 C C . GLN B 1 11 ? 9.914 -19.344 -15.211 1 95.12 11 GLN B C 1
ATOM 1548 O O . GLN B 1 11 ? 9.938 -18.297 -14.547 1 95.12 11 GLN B O 1
ATOM 1553 N N . ALA B 1 12 ? 8.852 -19.812 -15.789 1 96.5 12 ALA B N 1
ATOM 1554 C CA . ALA B 1 12 ? 7.582 -19.109 -15.656 1 96.5 12 ALA B CA 1
ATOM 1555 C C . ALA B 1 12 ? 7.117 -19.078 -14.203 1 96.5 12 ALA B C 1
ATOM 1557 O O . ALA B 1 12 ? 6.707 -18.031 -13.703 1 96.5 12 ALA B O 1
ATOM 1558 N N . GLU B 1 13 ? 7.262 -20.188 -13.555 1 96.38 13 GLU B N 1
ATOM 1559 C CA . GLU B 1 13 ? 6.875 -20.25 -12.148 1 96.38 13 GLU B CA 1
ATOM 1560 C C . GLU B 1 13 ? 7.727 -19.312 -11.297 1 96.38 13 GLU B C 1
ATOM 1562 O O . GLU B 1 13 ? 7.203 -18.609 -10.438 1 96.38 13 GLU B O 1
ATOM 1567 N N . ASP B 1 14 ? 8.961 -19.344 -11.578 1 96.56 14 ASP B N 1
ATOM 1568 C CA . ASP B 1 14 ? 9.875 -18.484 -10.836 1 96.56 14 ASP B CA 1
ATOM 1569 C C . ASP B 1 14 ? 9.531 -17.016 -11.039 1 96.56 14 ASP B C 1
ATOM 1571 O O . ASP B 1 14 ? 9.57 -16.219 -10.094 1 96.56 14 ASP B O 1
ATOM 1575 N N . HIS B 1 15 ? 9.203 -16.656 -12.203 1 97.12 15 HIS B N 1
ATOM 1576 C CA . HIS B 1 15 ? 8.852 -15.273 -12.508 1 97.12 15 HIS B CA 1
ATOM 1577 C C . HIS B 1 15 ? 7.582 -14.852 -11.781 1 97.12 15 HIS B C 1
ATOM 1579 O O . HIS B 1 15 ? 7.504 -13.742 -11.25 1 97.12 15 HIS B O 1
ATOM 1585 N N . LEU B 1 16 ? 6.668 -15.75 -11.734 1 96.69 16 LEU B N 1
ATOM 1586 C CA . LEU B 1 16 ? 5.426 -15.469 -11.023 1 96.69 16 LEU B CA 1
ATOM 1587 C C . LEU B 1 16 ? 5.684 -15.266 -9.531 1 96.69 16 LEU B C 1
ATOM 1589 O O . LEU B 1 16 ? 5.211 -14.297 -8.945 1 96.69 16 LEU B O 1
ATOM 1593 N N . ILE B 1 17 ? 6.477 -16.094 -9 1 97.38 17 ILE B N 1
ATOM 1594 C CA . ILE B 1 17 ? 6.789 -16.031 -7.574 1 97.38 17 ILE B CA 1
ATOM 1595 C C . ILE B 1 17 ? 7.508 -14.727 -7.258 1 97.38 17 ILE B C 1
ATOM 1597 O O . ILE B 1 17 ? 7.168 -14.039 -6.293 1 97.38 17 ILE B O 1
ATOM 1601 N N . GLU B 1 18 ? 8.414 -14.383 -8.094 1 97.44 18 GLU B N 1
ATOM 1602 C CA . GLU B 1 18 ? 9.18 -13.164 -7.867 1 97.44 18 GLU B CA 1
ATOM 1603 C C . GLU B 1 18 ? 8.289 -11.922 -7.992 1 97.44 18 GLU B C 1
ATOM 1605 O O . GLU B 1 18 ? 8.492 -10.938 -7.281 1 97.44 18 GLU B O 1
ATOM 1610 N N . ARG B 1 19 ? 7.391 -11.992 -8.867 1 97.69 19 ARG B N 1
ATOM 1611 C CA . ARG B 1 19 ? 6.469 -10.875 -9.023 1 97.69 19 ARG B CA 1
ATOM 1612 C C . ARG B 1 19 ? 5.574 -10.727 -7.797 1 97.69 19 ARG B C 1
ATOM 1614 O O . ARG B 1 19 ? 5.332 -9.609 -7.328 1 97.69 19 ARG B O 1
ATOM 1621 N N . ILE B 1 20 ? 5.121 -11.812 -7.277 1 97.31 20 ILE B N 1
ATOM 1622 C CA . ILE B 1 20 ? 4.332 -11.797 -6.051 1 97.31 20 ILE B CA 1
ATOM 1623 C C . ILE B 1 20 ? 5.148 -11.188 -4.914 1 97.31 20 ILE B C 1
ATOM 1625 O O . ILE B 1 20 ? 4.656 -10.328 -4.18 1 97.31 20 ILE B O 1
ATOM 1629 N N . ALA B 1 21 ? 6.379 -11.602 -4.836 1 97.62 21 ALA B N 1
ATOM 1630 C CA . ALA B 1 21 ? 7.281 -11.07 -3.82 1 97.62 21 ALA B CA 1
ATOM 1631 C C . ALA B 1 21 ? 7.438 -9.555 -3.961 1 97.62 21 ALA B C 1
ATOM 1633 O O . ALA B 1 21 ? 7.371 -8.82 -2.969 1 97.62 21 ALA B O 1
ATOM 1634 N N . GLU B 1 22 ? 7.582 -9.117 -5.137 1 97 22 GLU B N 1
ATOM 1635 C CA . GLU B 1 22 ? 7.742 -7.691 -5.395 1 97 22 GLU B CA 1
ATOM 1636 C C . GLU B 1 22 ? 6.48 -6.918 -5.027 1 97 22 GLU B C 1
ATOM 1638 O O . GLU B 1 22 ? 6.562 -5.82 -4.473 1 97 22 GLU B O 1
ATOM 1643 N N . ASN B 1 23 ? 5.363 -7.492 -5.324 1 96.75 23 ASN B N 1
ATOM 1644 C CA . ASN B 1 23 ? 4.09 -6.824 -5.078 1 96.75 23 ASN B CA 1
ATOM 1645 C C . ASN B 1 23 ? 3.822 -6.66 -3.584 1 96.75 23 ASN B C 1
ATOM 1647 O O . ASN B 1 23 ? 3.018 -5.82 -3.182 1 96.75 23 ASN B O 1
ATOM 1651 N N . MET B 1 24 ? 4.535 -7.414 -2.734 1 96.06 24 MET B N 1
ATOM 1652 C CA . MET B 1 24 ? 4.293 -7.371 -1.296 1 96.06 24 MET B CA 1
ATOM 1653 C C . MET B 1 24 ? 4.684 -6.02 -0.715 1 96.06 24 MET B C 1
ATOM 1655 O O . MET B 1 24 ? 4.105 -5.574 0.279 1 96.06 24 MET B O 1
ATOM 1659 N N . HIS B 1 25 ? 5.582 -5.426 -1.425 1 93.44 25 HIS B N 1
ATOM 1660 C CA . HIS B 1 25 ? 6.043 -4.121 -0.961 1 93.44 25 HIS B CA 1
ATOM 1661 C C . HIS B 1 25 ? 4.902 -3.109 -0.936 1 93.44 25 HIS B C 1
ATOM 1663 O O . HIS B 1 25 ? 4.863 -2.232 -0.07 1 93.44 25 HIS B O 1
ATOM 1669 N N . THR B 1 26 ? 3.957 -3.299 -1.798 1 94.81 26 THR B N 1
ATOM 1670 C CA . THR B 1 26 ? 2.826 -2.383 -1.889 1 94.81 26 THR B CA 1
ATOM 1671 C C . THR B 1 26 ? 1.935 -2.5 -0.657 1 94.81 26 THR B C 1
ATOM 1673 O O . THR B 1 26 ? 1.122 -1.613 -0.384 1 94.81 26 THR B O 1
ATOM 1676 N N . PHE B 1 27 ? 2.123 -3.525 0.124 1 94.69 27 PHE B N 1
ATOM 1677 C CA . PHE B 1 27 ? 1.39 -3.734 1.367 1 94.69 27 PHE B CA 1
ATOM 1678 C C . PHE B 1 27 ? 2.293 -3.502 2.572 1 94.69 27 PHE B C 1
ATOM 1680 O O . PHE B 1 27 ? 1.905 -3.787 3.709 1 94.69 27 PHE B O 1
ATOM 1687 N N . GLY B 1 28 ? 3.527 -3.104 2.322 1 91.69 28 GLY B N 1
ATOM 1688 C CA . GLY B 1 28 ? 4.469 -2.926 3.418 1 91.69 28 GLY B CA 1
ATOM 1689 C C . GLY B 1 28 ? 4.969 -4.234 3.992 1 91.69 28 GLY B C 1
ATOM 1690 O O . GLY B 1 28 ? 5.41 -4.289 5.145 1 91.69 28 GLY B O 1
ATOM 1691 N N . MET B 1 29 ? 4.891 -5.27 3.268 1 94.31 29 MET B N 1
ATOM 1692 C CA . MET B 1 29 ? 5.34 -6.59 3.707 1 94.31 29 MET B CA 1
ATOM 1693 C C . MET B 1 29 ? 6.695 -6.934 3.094 1 94.31 29 MET B C 1
ATOM 1695 O O . MET B 1 29 ? 7.039 -6.434 2.021 1 94.31 29 MET B O 1
ATOM 1699 N N . PRO B 1 30 ? 7.449 -7.742 3.785 1 95.25 30 PRO B N 1
ATOM 1700 C CA . PRO B 1 30 ? 8.727 -8.172 3.209 1 95.25 30 PRO B CA 1
ATOM 1701 C C . PRO B 1 30 ? 8.547 -9.078 1.994 1 95.25 30 PRO B C 1
ATOM 1703 O O . PRO B 1 30 ? 7.562 -9.82 1.911 1 95.25 30 PRO B O 1
ATOM 1706 N N . ALA B 1 31 ? 9.508 -9.055 1.162 1 96.38 31 ALA B N 1
ATOM 1707 C CA . ALA B 1 31 ? 9.508 -9.898 -0.032 1 96.38 31 ALA B CA 1
ATOM 1708 C C . ALA B 1 31 ? 9.453 -11.375 0.34 1 96.38 31 ALA B C 1
ATOM 1710 O O . ALA B 1 31 ? 8.883 -12.188 -0.39 1 96.38 31 ALA B O 1
ATOM 1711 N N . THR B 1 32 ? 9.977 -11.688 1.471 1 96.94 32 THR B N 1
ATOM 1712 C CA . THR B 1 32 ? 10.016 -13.07 1.919 1 96.94 32 THR B CA 1
ATOM 1713 C C . THR B 1 32 ? 8.602 -13.625 2.084 1 96.94 32 THR B C 1
ATOM 1715 O O . THR B 1 32 ? 8.32 -14.766 1.706 1 96.94 32 THR B O 1
ATOM 1718 N N . VAL B 1 33 ? 7.742 -12.859 2.594 1 96.69 33 VAL B N 1
ATOM 1719 C CA . VAL B 1 33 ? 6.348 -13.25 2.76 1 96.69 33 VAL B CA 1
ATOM 1720 C C . VAL B 1 33 ? 5.73 -13.555 1.397 1 96.69 33 VAL B C 1
ATOM 1722 O O . VAL B 1 33 ? 5.055 -14.578 1.228 1 96.69 33 VAL B O 1
ATOM 1725 N N . GLY B 1 34 ? 6.016 -12.719 0.407 1 97.12 34 GLY B N 1
ATOM 1726 C CA . GLY B 1 34 ? 5.52 -12.922 -0.943 1 97.12 34 GLY B CA 1
ATOM 1727 C C . GLY B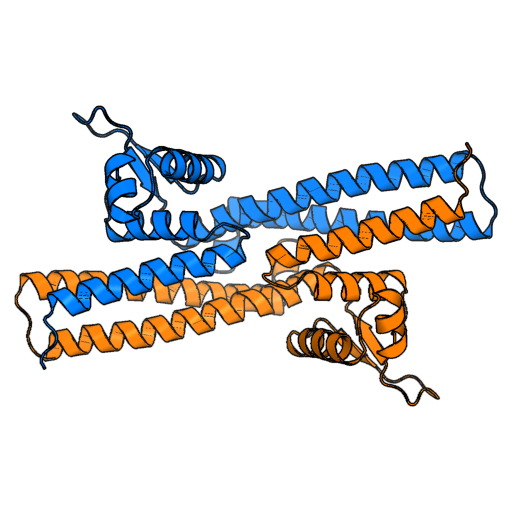 1 34 ? 6.078 -14.172 -1.602 1 97.12 34 GLY B C 1
ATOM 1728 O O . GLY B 1 34 ? 5.359 -14.883 -2.309 1 97.12 34 GLY B O 1
ATOM 1729 N N . ARG B 1 35 ? 7.312 -14.391 -1.372 1 97.88 35 ARG B N 1
ATOM 1730 C CA . ARG B 1 35 ? 7.949 -15.57 -1.95 1 97.88 35 ARG B CA 1
ATOM 1731 C C . ARG B 1 35 ? 7.336 -16.844 -1.396 1 97.88 35 ARG B C 1
ATOM 1733 O O . ARG B 1 35 ? 7.023 -17.766 -2.15 1 97.88 35 ARG B O 1
ATOM 1740 N N . ILE B 1 36 ? 7.176 -16.875 -0.125 1 98.12 36 ILE B N 1
ATOM 1741 C CA . ILE B 1 36 ? 6.57 -18.047 0.496 1 98.12 36 ILE B CA 1
ATOM 1742 C C . ILE B 1 36 ? 5.148 -18.234 -0.03 1 98.12 36 ILE B C 1
ATOM 1744 O O . ILE B 1 36 ? 4.758 -19.344 -0.392 1 98.12 36 ILE B O 1
ATOM 1748 N N . LEU B 1 37 ? 4.414 -17.156 -0.11 1 97.94 37 LEU B N 1
ATOM 1749 C CA . LEU B 1 37 ? 3.062 -17.203 -0.656 1 97.94 37 LEU B CA 1
ATOM 1750 C C . LEU B 1 37 ? 3.061 -17.781 -2.066 1 97.94 37 LEU B C 1
ATOM 1752 O O . LEU B 1 37 ? 2.289 -18.688 -2.361 1 97.94 37 LEU B O 1
ATOM 1756 N N . GLY B 1 38 ? 3.943 -17.25 -2.896 1 97.12 38 GLY B N 1
ATOM 1757 C CA . GLY B 1 38 ? 4.035 -17.719 -4.27 1 97.12 38 GLY B CA 1
ATOM 1758 C C . GLY B 1 38 ? 4.406 -19.188 -4.383 1 97.12 38 GLY B C 1
ATOM 1759 O O . GLY B 1 38 ? 3.855 -19.906 -5.211 1 97.12 38 GLY B O 1
ATOM 1760 N N . ILE B 1 39 ? 5.324 -19.594 -3.549 1 97.75 39 ILE B N 1
ATOM 1761 C CA . ILE B 1 39 ? 5.793 -20.984 -3.574 1 97.75 39 ILE B CA 1
ATOM 1762 C C . ILE B 1 39 ? 4.648 -21.922 -3.213 1 97.75 39 ILE B C 1
ATOM 1764 O O . ILE B 1 39 ? 4.422 -22.922 -3.891 1 97.75 39 ILE B O 1
ATOM 1768 N N . ILE B 1 40 ? 3.955 -21.578 -2.186 1 97.38 40 ILE B N 1
ATOM 1769 C CA . ILE B 1 40 ? 2.84 -22.422 -1.788 1 97.38 40 ILE B CA 1
ATOM 1770 C C . ILE B 1 40 ? 1.761 -22.406 -2.867 1 97.38 40 ILE B C 1
ATOM 1772 O O . ILE B 1 40 ? 1.193 -23.438 -3.211 1 97.38 40 ILE B O 1
ATOM 1776 N N . TYR B 1 41 ? 1.494 -21.266 -3.465 1 94.19 41 TYR B N 1
ATOM 1777 C CA . TYR B 1 41 ? 0.523 -21.141 -4.547 1 94.19 41 TYR B CA 1
ATOM 1778 C C . TYR B 1 41 ? 0.875 -22.062 -5.707 1 94.19 41 TYR B C 1
ATOM 1780 O O . TYR B 1 41 ? 0.02 -22.797 -6.199 1 94.19 41 TYR B O 1
ATOM 1788 N N . MET B 1 42 ? 2.117 -22.016 -6.09 1 92.75 42 MET B N 1
ATOM 1789 C CA . MET B 1 42 ? 2.562 -22.781 -7.258 1 92.75 42 MET B CA 1
ATOM 1790 C C . MET B 1 42 ? 2.607 -24.266 -6.949 1 92.75 42 MET B C 1
ATOM 1792 O O . MET B 1 42 ? 2.408 -25.094 -7.84 1 92.75 42 MET B O 1
ATOM 1796 N N . ASN B 1 43 ? 2.838 -24.531 -5.695 1 92.5 43 ASN B N 1
ATOM 1797 C CA . ASN B 1 43 ? 2.889 -25.922 -5.285 1 92.5 43 ASN B CA 1
ATOM 1798 C C . ASN B 1 43 ? 1.501 -26.562 -5.285 1 92.5 43 ASN B C 1
ATOM 1800 O O . ASN B 1 43 ? 1.371 -27.781 -5.43 1 92.5 43 ASN B O 1
ATOM 1804 N N . ARG B 1 44 ? 0.43 -25.719 -5.004 1 89.94 44 ARG B N 1
ATOM 1805 C CA . ARG B 1 44 ? -0.977 -26.109 -5.043 1 89.94 44 ARG B CA 1
ATOM 1806 C C . ARG B 1 44 ? -1.307 -27.094 -3.926 1 89.94 44 ARG B C 1
ATOM 1808 O O . ARG B 1 44 ? -2.309 -27.797 -3.996 1 89.94 44 ARG B O 1
ATOM 1815 N N . LYS B 1 45 ? -0.444 -27.344 -2.967 1 93.19 45 LYS B N 1
ATOM 1816 C CA . LYS B 1 45 ? -0.637 -28.156 -1.762 1 93.19 45 LYS B CA 1
ATOM 1817 C C . LYS B 1 45 ? 0.046 -27.5 -0.559 1 93.19 45 LYS B C 1
ATOM 1819 O O . LYS B 1 45 ? 1.042 -26.797 -0.711 1 93.19 45 LYS B O 1
ATOM 1824 N N . PRO B 1 46 ? -0.515 -27.781 0.587 1 96.69 46 PRO B N 1
ATOM 1825 C CA . PRO B 1 46 ? 0.158 -27.266 1.783 1 96.69 46 PRO B CA 1
ATOM 1826 C C . PRO B 1 46 ? 1.6 -27.766 1.902 1 96.69 46 PRO B C 1
ATOM 1828 O O . PRO B 1 46 ? 1.943 -28.812 1.377 1 96.69 46 PRO B O 1
ATOM 1831 N N . MET B 1 47 ? 2.4 -27 2.576 1 96.94 47 MET B N 1
ATOM 1832 C CA . MET B 1 47 ? 3.814 -27.328 2.711 1 96.94 47 MET B CA 1
ATOM 1833 C C . MET B 1 47 ? 4.266 -27.219 4.164 1 96.94 47 MET B C 1
ATOM 1835 O O . MET B 1 47 ? 3.715 -26.422 4.926 1 96.94 47 MET B O 1
ATOM 1839 N N . THR B 1 48 ? 5.227 -28 4.484 1 96.31 48 THR B N 1
ATOM 1840 C CA . THR B 1 48 ? 5.812 -27.922 5.82 1 96.31 48 THR B CA 1
ATOM 1841 C C . THR B 1 48 ? 6.883 -26.844 5.883 1 96.31 48 THR B C 1
ATOM 1843 O O . THR B 1 48 ? 7.344 -26.359 4.848 1 96.31 48 THR B O 1
ATOM 1846 N N . LEU B 1 49 ? 7.258 -26.578 7.133 1 96.12 49 LEU B N 1
ATOM 1847 C CA . LEU B 1 49 ? 8.344 -25.609 7.316 1 96.12 49 LEU B CA 1
ATOM 1848 C C . LEU B 1 49 ? 9.617 -26.094 6.637 1 96.12 49 LEU B C 1
ATOM 1850 O O . LEU B 1 49 ? 10.336 -25.312 6.023 1 96.12 49 LEU B O 1
ATOM 1854 N N . THR B 1 50 ? 9.859 -27.375 6.68 1 95.75 50 THR B N 1
ATOM 1855 C CA . THR B 1 50 ? 11.055 -27.953 6.078 1 95.75 50 THR B CA 1
ATOM 1856 C C . THR B 1 50 ? 11.016 -27.812 4.559 1 95.75 50 THR B C 1
ATOM 1858 O O . THR B 1 50 ? 12 -27.391 3.943 1 95.75 50 THR B O 1
ATOM 1861 N N . GLU B 1 51 ? 9.914 -28.141 3.992 1 96.69 51 GLU B N 1
ATOM 1862 C CA . GLU B 1 51 ? 9.75 -28 2.547 1 96.69 51 GLU B CA 1
ATOM 1863 C C . GLU B 1 51 ? 9.922 -26.562 2.102 1 96.69 51 GLU B C 1
ATOM 1865 O O . GLU B 1 51 ? 10.555 -26.281 1.077 1 96.69 51 GLU B O 1
ATOM 1870 N N . LEU B 1 52 ? 9.375 -25.641 2.857 1 97.88 52 LEU B N 1
ATOM 1871 C CA . LEU B 1 52 ? 9.469 -24.219 2.535 1 97.88 52 LEU B CA 1
ATOM 1872 C C . LEU B 1 52 ? 10.898 -23.719 2.676 1 97.88 52 LEU B C 1
ATOM 1874 O O . LEU B 1 52 ? 11.375 -22.938 1.845 1 97.88 52 LEU B O 1
ATOM 1878 N N . SER B 1 53 ? 11.562 -24.203 3.709 1 97.88 53 SER B N 1
ATOM 1879 C CA . SER B 1 53 ? 12.961 -23.844 3.891 1 97.88 53 SER B CA 1
ATOM 1880 C C . SER B 1 53 ? 13.805 -24.297 2.703 1 97.88 53 SER B C 1
ATOM 1882 O O . SER B 1 53 ? 14.633 -23.547 2.191 1 97.88 53 SER B O 1
ATOM 1884 N N . GLU B 1 54 ? 13.586 -25.406 2.234 1 97 54 GLU B N 1
ATOM 1885 C CA . GLU B 1 54 ? 14.32 -25.969 1.093 1 97 54 GLU B CA 1
ATOM 1886 C C . GLU B 1 54 ? 14 -25.188 -0.186 1 97 54 GLU B C 1
ATOM 1888 O O . GLU B 1 54 ? 14.898 -24.875 -0.967 1 97 54 GLU B O 1
ATOM 1893 N N . ALA B 1 55 ? 12.781 -24.891 -0.308 1 96.19 55 ALA B N 1
ATOM 1894 C CA . ALA B 1 55 ? 12.344 -24.203 -1.524 1 96.19 55 ALA B CA 1
ATOM 1895 C C . ALA B 1 55 ? 12.875 -22.781 -1.583 1 96.19 55 ALA B C 1
ATOM 1897 O O . ALA B 1 55 ? 13.156 -22.266 -2.666 1 96.19 55 ALA B O 1
ATOM 1898 N N . THR B 1 56 ? 13.047 -22.125 -0.467 1 95.94 56 THR B N 1
ATOM 1899 C CA . THR B 1 56 ? 13.438 -20.719 -0.422 1 95.94 56 THR B CA 1
ATOM 1900 C C . THR B 1 56 ? 14.945 -20.578 -0.196 1 95.94 56 THR B C 1
ATOM 1902 O O . THR B 1 56 ? 15.516 -19.516 -0.446 1 95.94 56 THR B O 1
ATOM 1905 N N . GLY B 1 57 ? 15.531 -21.578 0.42 1 95.62 57 GLY B N 1
ATOM 1906 C CA . GLY B 1 57 ? 16.938 -21.516 0.804 1 95.62 57 GLY B CA 1
ATOM 1907 C C . GLY B 1 57 ? 17.156 -20.828 2.143 1 95.62 57 GLY B C 1
ATOM 1908 O O . GLY B 1 57 ? 18.297 -20.562 2.529 1 95.62 57 GLY B O 1
ATOM 1909 N N . MET B 1 58 ? 16.125 -20.594 2.885 1 95.94 58 MET B N 1
ATOM 1910 C CA . MET B 1 58 ? 16.219 -19.953 4.191 1 95.94 58 MET B CA 1
ATOM 1911 C C . MET B 1 58 ? 16.391 -20.984 5.297 1 95.94 58 MET B C 1
ATOM 1913 O O . MET B 1 58 ? 16 -22.141 5.133 1 95.94 58 MET B O 1
ATOM 1917 N N . SER B 1 59 ? 16.891 -20.484 6.43 1 96.62 59 SER B N 1
ATOM 1918 C CA . SER B 1 59 ? 16.969 -21.344 7.602 1 96.62 59 SER B CA 1
ATOM 1919 C C . SER B 1 59 ? 15.594 -21.641 8.18 1 96.62 59 SER B C 1
ATOM 1921 O O . SER B 1 59 ? 14.641 -20.891 7.922 1 96.62 59 SER B O 1
ATOM 1923 N N . LYS B 1 60 ? 15.508 -22.719 8.969 1 95.38 60 LYS B N 1
ATOM 1924 C CA . LYS B 1 60 ? 14.258 -23.062 9.633 1 95.38 60 LYS B CA 1
ATOM 1925 C C . LYS B 1 60 ? 13.812 -21.953 10.578 1 95.38 60 LYS B C 1
ATOM 1927 O O . LYS B 1 60 ? 12.617 -21.672 10.695 1 95.38 60 LYS B O 1
ATOM 1932 N N . THR B 1 61 ? 14.734 -21.391 11.234 1 96.12 61 THR B N 1
ATOM 1933 C CA . THR B 1 61 ? 14.43 -20.312 12.164 1 96.12 61 THR B CA 1
ATOM 1934 C C . THR B 1 61 ? 13.797 -19.125 11.438 1 96.12 61 THR B C 1
ATOM 1936 O O . THR B 1 61 ? 12.734 -18.641 11.836 1 96.12 61 THR B O 1
ATOM 1939 N N . ARG B 1 62 ? 14.438 -18.656 10.391 1 96.56 62 ARG B N 1
ATOM 1940 C CA . ARG B 1 62 ? 13.914 -17.547 9.594 1 96.56 62 ARG B CA 1
ATOM 1941 C C . ARG B 1 62 ? 12.562 -17.906 8.977 1 96.56 62 ARG B C 1
ATOM 1943 O O . ARG B 1 62 ? 11.648 -17.078 8.945 1 96.56 62 ARG B O 1
ATOM 1950 N N . MET B 1 63 ? 12.469 -19.109 8.523 1 97.5 63 MET B N 1
ATOM 1951 C CA . MET B 1 63 ? 11.227 -19.578 7.906 1 97.5 63 MET B CA 1
ATOM 1952 C C . MET B 1 63 ? 10.086 -19.578 8.914 1 97.5 63 MET B C 1
ATOM 1954 O O . MET B 1 63 ? 8.977 -19.141 8.602 1 97.5 63 MET B O 1
ATOM 1958 N N . SER B 1 64 ? 10.359 -20.016 10.078 1 96.69 64 SER B N 1
ATOM 1959 C CA . SER B 1 64 ? 9.344 -20.062 11.125 1 96.69 64 SER B CA 1
ATOM 1960 C C . SER B 1 64 ? 8.836 -18.656 11.453 1 96.69 64 SER B C 1
ATOM 1962 O O . SER B 1 64 ? 7.641 -18.453 11.648 1 96.69 64 SER B O 1
ATOM 1964 N N . GLN B 1 65 ? 9.703 -17.766 11.461 1 97.44 65 GLN B N 1
ATOM 1965 C CA . GLN B 1 65 ? 9.328 -16.391 11.742 1 97.44 65 GLN B CA 1
ATOM 1966 C C . GLN B 1 65 ? 8.469 -15.805 10.625 1 97.44 65 GLN B C 1
ATOM 1968 O O . GLN B 1 65 ? 7.465 -15.141 10.891 1 97.44 65 GLN B O 1
ATOM 1973 N N . ALA B 1 66 ? 8.859 -16.078 9.422 1 97.31 66 ALA B N 1
ATOM 1974 C CA . ALA B 1 66 ? 8.117 -15.578 8.266 1 97.31 66 ALA B CA 1
ATOM 1975 C C . ALA B 1 66 ? 6.715 -16.188 8.219 1 97.31 66 ALA B C 1
ATOM 1977 O O . ALA B 1 66 ? 5.734 -15.477 7.973 1 97.31 66 ALA B O 1
ATOM 1978 N N . VAL B 1 67 ? 6.656 -17.438 8.461 1 97.69 67 VAL B N 1
ATOM 1979 C CA . VAL B 1 67 ? 5.367 -18.125 8.438 1 97.69 67 VAL B CA 1
ATOM 1980 C C . VAL B 1 67 ? 4.492 -17.625 9.578 1 97.69 67 VAL B C 1
ATOM 1982 O O . VAL B 1 67 ? 3.279 -17.469 9.422 1 97.69 67 VAL B O 1
ATOM 1985 N N . ARG B 1 68 ? 5.059 -17.469 10.695 1 97.31 68 ARG B N 1
ATOM 1986 C CA . ARG B 1 68 ? 4.312 -16.906 11.812 1 97.31 68 ARG B CA 1
ATOM 1987 C C . ARG B 1 68 ? 3.721 -15.547 11.453 1 97.31 68 ARG B C 1
ATOM 1989 O O . ARG B 1 68 ? 2.574 -15.258 11.797 1 97.31 68 ARG B O 1
ATOM 1996 N N . GLU B 1 69 ? 4.5 -14.719 10.797 1 96.75 69 GLU B N 1
ATOM 1997 C CA . GLU B 1 69 ? 3.99 -13.43 10.336 1 96.75 69 GLU B CA 1
ATOM 1998 C C . GLU B 1 69 ? 2.797 -13.609 9.406 1 96.75 69 GLU B C 1
ATOM 2000 O O . GLU B 1 69 ? 1.809 -12.883 9.508 1 96.75 69 GLU B O 1
ATOM 2005 N N . MET B 1 70 ? 2.902 -14.57 8.531 1 97.69 70 MET B N 1
ATOM 2006 C CA . MET B 1 70 ? 1.813 -14.852 7.598 1 97.69 70 MET B CA 1
ATOM 2007 C C . MET B 1 70 ? 0.564 -15.312 8.344 1 97.69 70 MET B C 1
ATOM 2009 O O . MET B 1 70 ? -0.554 -14.953 7.965 1 97.69 70 MET B O 1
ATOM 2013 N N . LEU B 1 71 ? 0.779 -16.047 9.375 1 97.69 71 LEU B N 1
ATOM 2014 C CA . LEU B 1 71 ? -0.336 -16.5 10.203 1 97.69 71 LEU B CA 1
ATOM 2015 C C . LEU B 1 71 ? -0.982 -15.336 10.93 1 97.69 71 LEU B C 1
ATOM 2017 O O . LEU B 1 71 ? -2.209 -15.227 10.977 1 97.69 71 LEU B O 1
ATOM 2021 N N . ASP B 1 72 ? -0.179 -14.469 11.422 1 96.25 72 ASP B N 1
ATOM 2022 C CA . ASP B 1 72 ? -0.643 -13.328 12.211 1 96.25 72 ASP B CA 1
ATOM 2023 C C . ASP B 1 72 ? -1.55 -12.422 11.383 1 96.25 72 ASP B C 1
ATOM 2025 O O . ASP B 1 72 ? -2.51 -11.852 11.898 1 96.25 72 ASP B O 1
ATOM 2029 N N . VAL B 1 73 ? -1.289 -12.32 10.062 1 95 73 VAL B N 1
ATOM 2030 C CA . VAL B 1 73 ? -2.082 -11.422 9.234 1 95 73 VAL B CA 1
ATOM 2031 C C . VAL B 1 73 ? -3.105 -12.219 8.43 1 95 73 VAL B C 1
ATOM 2033 O O . VAL B 1 73 ? -3.713 -11.695 7.496 1 95 73 VAL B O 1
ATOM 2036 N N . ASN B 1 74 ? -3.195 -13.539 8.664 1 95.94 74 ASN B N 1
ATOM 2037 C CA . ASN B 1 74 ? -4.184 -14.445 8.086 1 95.94 74 ASN B CA 1
ATOM 2038 C C . ASN B 1 74 ? -3.912 -14.703 6.609 1 95.94 74 ASN B C 1
ATOM 2040 O O . ASN B 1 74 ? -4.84 -14.938 5.832 1 95.94 74 ASN B O 1
ATOM 2044 N N . LEU B 1 75 ? -2.699 -14.617 6.223 1 96.31 75 LEU B N 1
ATOM 2045 C CA . LEU B 1 75 ? -2.299 -14.93 4.855 1 96.31 75 LEU B CA 1
ATOM 2046 C C . LEU B 1 75 ? -2.111 -16.438 4.68 1 96.31 75 LEU B C 1
ATOM 2048 O O . LEU B 1 75 ? -2.295 -16.953 3.578 1 96.31 75 LEU B O 1
ATOM 2052 N N . ALA B 1 76 ? -1.666 -17.031 5.754 1 97.5 76 ALA B N 1
ATOM 2053 C CA . ALA B 1 76 ? -1.51 -18.484 5.785 1 97.5 76 ALA B CA 1
ATOM 2054 C C . ALA B 1 76 ? -2.312 -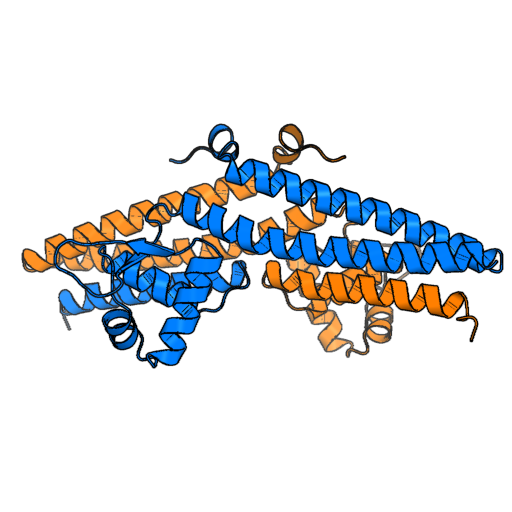19.094 6.93 1 97.5 76 ALA B C 1
ATOM 2056 O O . ALA B 1 76 ? -2.736 -18.391 7.844 1 97.5 76 ALA B O 1
ATOM 2057 N N . GLU B 1 77 ? -2.566 -20.344 6.844 1 97.12 77 GLU B N 1
ATOM 2058 C CA . GLU B 1 77 ? -3.215 -21.109 7.914 1 97.12 77 GLU B CA 1
ATOM 2059 C C . GLU B 1 77 ? -2.572 -22.469 8.094 1 97.12 77 GLU B C 1
ATOM 2061 O O . GLU B 1 77 ? -2.039 -23.047 7.137 1 97.12 77 GLU B O 1
ATOM 2066 N N . LYS B 1 78 ? -2.674 -22.969 9.266 1 95.31 78 LYS B N 1
ATOM 2067 C CA . LYS B 1 78 ? -2.264 -24.344 9.539 1 95.31 78 LYS B CA 1
ATOM 2068 C C . LYS B 1 78 ? -3.355 -25.328 9.141 1 95.31 78 LYS B C 1
ATOM 2070 O O . LYS B 1 78 ? -4.535 -25.094 9.406 1 95.31 78 LYS B O 1
ATOM 2075 N N . VAL B 1 79 ? -2.891 -26.281 8.414 1 95.06 79 VAL B N 1
ATOM 2076 C CA . VAL B 1 79 ? -3.871 -27.281 8.016 1 95.06 79 VAL B CA 1
ATOM 2077 C C . VAL B 1 79 ? -3.408 -28.672 8.469 1 95.06 79 VAL B C 1
ATOM 2079 O O . VAL B 1 79 ? -2.217 -28.891 8.703 1 95.06 79 VAL B O 1
ATOM 2082 N N . PHE B 1 80 ? -4.422 -29.516 8.727 1 89.06 80 PHE B N 1
ATOM 2083 C CA . PHE B 1 80 ? -4.145 -30.875 9.188 1 89.06 80 PHE B CA 1
ATOM 2084 C C . PHE B 1 80 ? -4.363 -31.875 8.055 1 89.06 80 PHE B C 1
ATOM 2086 O O . PHE B 1 80 ? -5.316 -31.75 7.285 1 89.06 80 PHE B O 1
ATOM 2093 N N . GLU B 1 81 ? -3.398 -32.625 7.844 1 87.62 81 GLU B N 1
ATOM 2094 C CA . GLU B 1 81 ? -3.529 -33.75 6.918 1 87.62 81 GLU B CA 1
ATOM 2095 C C . GLU B 1 81 ? -3.352 -35.094 7.641 1 87.62 81 GLU B C 1
ATOM 2097 O O . GLU B 1 81 ? -2.42 -35.25 8.43 1 87.62 81 GLU B O 1
ATOM 2102 N N . LYS B 1 82 ? -4.246 -35.938 7.328 1 86.56 82 LYS B N 1
ATOM 2103 C CA . LYS B 1 82 ? -4.199 -37.25 7.977 1 86.56 82 LYS B CA 1
ATOM 2104 C C . LYS B 1 82 ? -2.846 -37.938 7.758 1 86.56 82 LYS B C 1
ATOM 2106 O O . LYS B 1 82 ? -2.357 -38 6.629 1 86.56 82 LYS B O 1
ATOM 2111 N N . GLY B 1 83 ? -2.289 -38.344 8.812 1 85.19 83 GLY B N 1
ATOM 2112 C CA . GLY B 1 83 ? -1.041 -39.094 8.727 1 85.19 83 GLY B CA 1
ATOM 2113 C C . GLY B 1 83 ? 0.187 -38.188 8.781 1 85.19 83 GLY B C 1
ATOM 2114 O O . GLY B 1 83 ? 1.316 -38.688 8.797 1 85.19 83 GLY B O 1
ATOM 2115 N N . VAL B 1 84 ? -0.075 -37 8.57 1 80.12 84 VAL B N 1
ATOM 2116 C CA . VAL B 1 84 ? 1.055 -36.062 8.617 1 80.12 84 VAL B CA 1
ATOM 2117 C C . VAL B 1 84 ? 1.138 -35.438 10 1 80.12 84 VAL B C 1
ATOM 2119 O O . VAL B 1 84 ? 0.181 -34.812 10.461 1 80.12 84 VAL B O 1
ATOM 2122 N N . ARG B 1 85 ? 2.227 -35.656 10.703 1 82 85 ARG B N 1
ATOM 2123 C CA . ARG B 1 85 ? 2.395 -35.156 12.07 1 82 85 ARG B CA 1
ATOM 2124 C C . ARG B 1 85 ? 2.947 -33.75 12.086 1 82 85 ARG B C 1
ATOM 2126 O O . ARG B 1 85 ? 2.883 -33.062 13.102 1 82 85 ARG B O 1
ATOM 2133 N N . LYS B 1 86 ? 3.486 -33.375 10.922 1 87.94 86 LYS B N 1
ATOM 2134 C CA . LYS B 1 86 ? 4.105 -32.062 10.859 1 87.94 86 LYS B CA 1
ATOM 2135 C C . LYS B 1 86 ? 3.076 -30.969 10.508 1 87.94 86 LYS B C 1
ATOM 2137 O O . LYS B 1 86 ? 2.086 -31.25 9.836 1 87.94 86 LYS B O 1
ATOM 2142 N N . ASP B 1 87 ? 3.342 -29.781 11.008 1 92.12 87 ASP B N 1
ATOM 2143 C CA . ASP B 1 87 ? 2.486 -28.641 10.656 1 92.12 87 ASP B CA 1
ATOM 2144 C C . ASP B 1 87 ? 2.533 -28.359 9.156 1 92.12 87 ASP B C 1
ATOM 2146 O O . ASP B 1 87 ? 3.613 -28.281 8.57 1 92.12 87 ASP B O 1
ATOM 2150 N N . LEU B 1 88 ? 1.383 -28.344 8.562 1 96.69 88 LEU B N 1
ATOM 2151 C CA . LEU B 1 88 ? 1.233 -27.969 7.164 1 96.69 88 LEU B CA 1
ATOM 2152 C C . LEU B 1 88 ? 0.615 -26.578 7.039 1 96.69 88 LEU B C 1
ATOM 2154 O O . LEU B 1 88 ? -0.301 -26.234 7.789 1 96.69 88 LEU B O 1
ATOM 2158 N N . TYR B 1 89 ? 1.192 -25.828 6.145 1 97.62 89 TYR B N 1
ATOM 2159 C CA . TYR B 1 89 ? 0.715 -24.469 5.938 1 97.62 89 TYR B CA 1
ATOM 2160 C C . TYR B 1 89 ? 0.154 -24.297 4.531 1 97.62 89 TYR B C 1
ATOM 2162 O O . TYR B 1 89 ? 0.766 -24.734 3.553 1 97.62 89 TYR B O 1
ATOM 2170 N N . ASP B 1 90 ? -0.984 -23.719 4.504 1 97.44 90 ASP B N 1
ATOM 2171 C CA . ASP B 1 90 ? -1.646 -23.406 3.244 1 97.44 90 ASP B CA 1
ATOM 2172 C C . ASP B 1 90 ? -1.972 -21.906 3.162 1 97.44 90 ASP B C 1
ATOM 2174 O O . ASP B 1 90 ? -1.904 -21.203 4.164 1 97.44 90 ASP B O 1
ATOM 2178 N N . VAL B 1 91 ? -2.174 -21.438 1.933 1 96.62 91 VAL B N 1
ATOM 2179 C CA . VAL B 1 91 ? -2.475 -20.031 1.745 1 96.62 91 VAL B CA 1
ATOM 2180 C C . VAL B 1 91 ? -3.789 -19.875 0.984 1 96.62 91 VAL B C 1
ATOM 2182 O O . VAL B 1 91 ? -4.281 -20.828 0.384 1 96.62 91 VAL B O 1
ATOM 2185 N N . GLU B 1 92 ? -4.352 -18.688 1.104 1 90.44 92 GLU B N 1
ATOM 2186 C CA . GLU B 1 92 ? -5.562 -18.344 0.359 1 90.44 92 GLU B CA 1
ATOM 2187 C C . GLU B 1 92 ? -5.336 -18.469 -1.145 1 90.44 92 GLU B C 1
ATOM 2189 O O . GLU B 1 92 ? -4.359 -17.938 -1.678 1 90.44 92 GLU B O 1
ATOM 2194 N N . GLN B 1 93 ? -6.23 -19.141 -1.85 1 89.38 93 GLN B N 1
ATOM 2195 C CA . GLN B 1 93 ? -6.039 -19.391 -3.275 1 89.38 93 GLN B CA 1
ATOM 2196 C C . GLN B 1 93 ? -6.781 -18.359 -4.117 1 89.38 93 GLN B C 1
ATOM 2198 O O . GLN B 1 93 ? -6.574 -18.281 -5.328 1 89.38 93 GLN B O 1
ATOM 2203 N N . ASP B 1 94 ? -7.633 -17.578 -3.488 1 93.62 94 ASP B N 1
ATOM 2204 C CA . ASP B 1 94 ? -8.359 -16.5 -4.148 1 93.62 94 ASP B CA 1
ATOM 2205 C C . ASP B 1 94 ? -7.586 -15.188 -4.055 1 93.62 94 ASP B C 1
ATOM 2207 O O . ASP 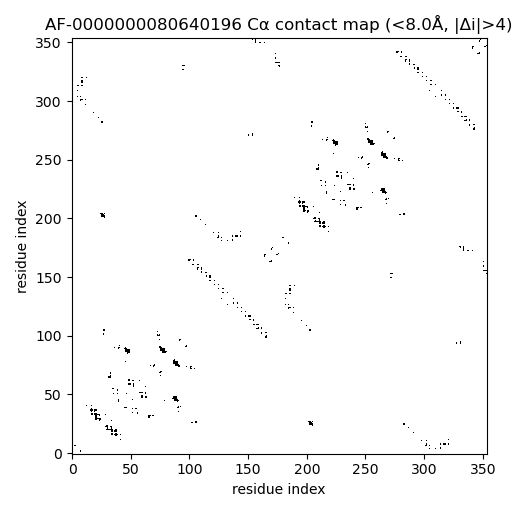B 1 94 ? -7.516 -14.578 -2.982 1 93.62 94 ASP B O 1
ATOM 2211 N N . TYR B 1 95 ? -7.098 -14.766 -5.195 1 96.38 95 TYR B N 1
ATOM 2212 C CA . TYR B 1 95 ? -6.273 -13.562 -5.242 1 96.38 95 TYR B CA 1
ATOM 2213 C C . TYR B 1 95 ? -7.039 -12.359 -4.707 1 96.38 95 TYR B C 1
ATOM 2215 O O . TYR B 1 95 ? -6.453 -11.469 -4.086 1 96.38 95 TYR B O 1
ATOM 2223 N N . TYR B 1 96 ? -8.328 -12.297 -4.93 1 98.19 96 TYR B N 1
ATOM 2224 C CA . TYR B 1 96 ? -9.156 -11.203 -4.445 1 98.19 96 TYR B CA 1
ATOM 2225 C C . TYR B 1 96 ? -9.195 -11.172 -2.924 1 98.19 96 TYR B C 1
ATOM 2227 O O . TYR B 1 96 ? -9.07 -10.109 -2.309 1 98.19 96 TYR B O 1
ATOM 2235 N N . GLN B 1 97 ? -9.352 -12.359 -2.383 1 96.62 97 GLN B N 1
ATOM 2236 C CA . GLN B 1 97 ? -9.352 -12.461 -0.928 1 96.62 97 GLN B CA 1
ATOM 2237 C C . GLN B 1 97 ? -7.977 -12.156 -0.35 1 96.62 97 GLN B C 1
ATOM 2239 O O . GLN B 1 97 ? -7.867 -11.578 0.738 1 96.62 97 GLN B O 1
ATOM 2244 N N . THR B 1 98 ? -6.969 -12.594 -1.051 1 97.5 98 THR B N 1
ATOM 2245 C CA . THR B 1 98 ? -5.613 -12.258 -0.622 1 97.5 98 THR B CA 1
ATOM 2246 C C . THR B 1 98 ? -5.418 -10.742 -0.57 1 97.5 98 THR B C 1
ATOM 2248 O O . THR B 1 98 ? -4.852 -10.219 0.389 1 97.5 98 THR B O 1
ATOM 2251 N N . PHE B 1 99 ? -5.895 -10.055 -1.599 1 98.19 99 PHE B N 1
ATOM 2252 C CA . PHE B 1 99 ? -5.836 -8.602 -1.604 1 98.19 99 PHE B CA 1
ATOM 2253 C C . PHE B 1 99 ? -6.527 -8.023 -0.371 1 98.19 99 PHE B C 1
ATOM 2255 O O . PHE B 1 99 ? -5.953 -7.191 0.333 1 98.19 99 PHE B O 1
ATOM 2262 N N . ILE B 1 100 ? -7.73 -8.484 -0.098 1 98.19 100 ILE B N 1
ATOM 2263 C CA . ILE B 1 100 ? -8.508 -7.965 1.022 1 98.19 100 ILE B CA 1
ATOM 2264 C C . ILE B 1 100 ? -7.762 -8.227 2.33 1 98.19 100 ILE B C 1
ATOM 2266 O O . ILE B 1 100 ? -7.688 -7.344 3.191 1 98.19 100 ILE B O 1
ATOM 2270 N N . THR B 1 101 ? -7.242 -9.414 2.441 1 97.62 101 THR B N 1
ATOM 2271 C CA . THR B 1 101 ? -6.508 -9.781 3.648 1 97.62 101 THR B CA 1
ATOM 2272 C C . THR B 1 101 ? -5.309 -8.859 3.85 1 97.62 101 THR B C 1
ATOM 2274 O O . THR B 1 101 ? -5.113 -8.312 4.938 1 97.62 101 THR B O 1
ATOM 2277 N N . LEU B 1 102 ? -4.57 -8.641 2.852 1 97.44 102 LEU B N 1
ATOM 2278 C CA . LEU B 1 102 ? -3.377 -7.809 2.939 1 97.44 102 LEU B CA 1
ATOM 2279 C C . LEU B 1 102 ? -3.748 -6.344 3.129 1 97.44 102 LEU B C 1
ATOM 2281 O O . LEU B 1 102 ? -3.111 -5.633 3.91 1 97.44 102 LEU B O 1
ATOM 2285 N N . PHE B 1 103 ? -4.766 -5.891 2.426 1 97.94 103 PHE B N 1
ATOM 2286 C CA . PHE B 1 103 ? -5.262 -4.531 2.598 1 97.94 103 PHE B CA 1
ATOM 2287 C C . PHE B 1 103 ? -5.672 -4.285 4.043 1 97.94 103 PHE B C 1
ATOM 2289 O O . PHE B 1 103 ? -5.266 -3.289 4.648 1 97.94 103 PHE B O 1
ATOM 2296 N N . THR B 1 104 ? -6.422 -5.219 4.57 1 97.75 104 THR B N 1
ATOM 2297 C CA . THR B 1 104 ? -6.898 -5.113 5.945 1 97.75 104 THR B CA 1
ATOM 2298 C C . THR B 1 104 ? -5.73 -5.074 6.922 1 97.75 104 THR B C 1
ATOM 2300 O O . THR B 1 104 ? -5.672 -4.207 7.797 1 97.75 104 THR B O 1
ATOM 2303 N N . ALA B 1 105 ? -4.84 -5.918 6.766 1 96.81 105 ALA B N 1
ATOM 2304 C CA . ALA B 1 105 ? -3.697 -5.996 7.672 1 96.81 105 ALA B CA 1
ATOM 2305 C C . ALA B 1 105 ? -2.881 -4.711 7.637 1 96.81 105 ALA B C 1
ATOM 2307 O O . ALA B 1 105 ? -2.494 -4.184 8.68 1 96.81 105 ALA B O 1
ATOM 2308 N N . THR B 1 106 ? -2.666 -4.227 6.457 1 96.94 106 THR B N 1
ATOM 2309 C CA . THR B 1 106 ? -1.833 -3.049 6.246 1 96.94 106 THR B CA 1
ATOM 2310 C C . THR B 1 106 ? -2.504 -1.804 6.82 1 96.94 106 THR B C 1
ATOM 2312 O O . THR B 1 106 ? -1.923 -1.107 7.652 1 96.94 106 THR B O 1
ATOM 2315 N N . TRP B 1 107 ? -3.742 -1.579 6.473 1 98.06 107 TRP B N 1
ATOM 2316 C CA . TRP B 1 107 ? -4.383 -0.308 6.793 1 98.06 107 TRP B CA 1
ATOM 2317 C C . TRP B 1 107 ? -4.898 -0.302 8.227 1 98.06 107 TRP B C 1
ATOM 2319 O O . TRP B 1 107 ? -5.047 0.76 8.836 1 98.06 107 TRP B O 1
ATOM 2329 N N . SER B 1 108 ? -5.164 -1.469 8.789 1 97.88 108 SER B N 1
ATOM 2330 C CA . SER B 1 108 ? -5.508 -1.509 10.211 1 97.88 108 SER B CA 1
ATOM 2331 C C . SER B 1 108 ? -4.352 -1.022 11.07 1 97.88 108 SER B C 1
ATOM 2333 O O . SER B 1 108 ? -4.559 -0.312 12.062 1 97.88 108 SER B O 1
ATOM 2335 N N . LYS B 1 109 ? -3.191 -1.431 10.688 1 96.94 109 LYS B N 1
ATOM 2336 C CA . LYS B 1 109 ? -2.004 -0.98 11.406 1 96.94 109 LYS B CA 1
ATOM 2337 C C . LYS B 1 109 ? -1.821 0.529 11.273 1 96.94 109 LYS B C 1
ATOM 2339 O O . LYS B 1 109 ? -1.529 1.212 12.258 1 96.94 109 LYS B O 1
ATOM 2344 N N . VAL B 1 110 ? -1.997 1.046 10.117 1 97.88 110 VAL B N 1
ATOM 2345 C CA . VAL B 1 110 ? -1.874 2.479 9.867 1 97.88 110 VAL B CA 1
ATOM 2346 C C . VAL B 1 110 ? -2.896 3.238 10.711 1 97.88 110 VAL B C 1
ATOM 2348 O O . VAL B 1 110 ? -2.553 4.211 11.391 1 97.88 110 VAL B O 1
ATOM 2351 N N . VAL B 1 111 ? -4.113 2.76 10.688 1 98.56 111 VAL B N 1
ATOM 2352 C CA . VAL B 1 111 ? -5.191 3.408 11.422 1 98.56 111 VAL B CA 1
ATOM 2353 C C . VAL B 1 111 ? -4.863 3.426 12.914 1 98.56 111 VAL B C 1
ATOM 2355 O O . VAL B 1 111 ? -4.973 4.465 13.562 1 98.56 111 VAL B O 1
ATOM 2358 N N . SER B 1 112 ? -4.457 2.32 13.422 1 98.31 112 SER B N 1
ATOM 2359 C CA . SER B 1 112 ? -4.164 2.203 14.852 1 98.31 112 SER B CA 1
ATOM 2360 C C . SER B 1 112 ? -3.051 3.162 15.266 1 98.31 112 SER B C 1
ATOM 2362 O O . SER B 1 112 ? -3.203 3.92 16.219 1 98.31 112 SER B O 1
ATOM 2364 N N . LYS B 1 113 ? -1.996 3.146 14.547 1 97.75 113 LYS B N 1
ATOM 2365 C CA . LYS B 1 113 ? -0.854 4.004 14.852 1 97.75 113 LYS B CA 1
ATOM 2366 C C . LYS B 1 113 ? -1.242 5.477 14.797 1 97.75 113 LYS B C 1
ATOM 2368 O O . LYS B 1 113 ? -0.848 6.262 15.664 1 97.75 113 LYS B O 1
ATOM 2373 N N . ASN B 1 114 ? -2.016 5.855 13.828 1 98.25 114 ASN B N 1
ATOM 2374 C CA . ASN B 1 114 ? -2.365 7.262 13.648 1 98.25 114 ASN B CA 1
ATOM 2375 C C . ASN B 1 114 ? -3.395 7.715 14.68 1 98.25 114 ASN B C 1
ATOM 2377 O O . ASN B 1 114 ? -3.348 8.852 15.148 1 98.25 114 ASN B O 1
ATOM 2381 N N . LYS B 1 115 ? -4.297 6.848 15.031 1 98.5 115 LYS B N 1
ATOM 2382 C CA . LYS B 1 115 ? -5.254 7.195 16.078 1 98.5 115 LYS B CA 1
ATOM 2383 C C . LYS B 1 115 ? -4.566 7.359 17.422 1 98.5 115 LYS B C 1
ATOM 2385 O O . LYS B 1 115 ? -4.934 8.227 18.219 1 98.5 115 LYS B O 1
ATOM 2390 N N . MET B 1 116 ? -3.588 6.508 17.656 1 97.94 116 MET B N 1
ATOM 2391 C CA . MET B 1 116 ? -2.812 6.641 18.891 1 97.94 116 MET B CA 1
ATOM 2392 C C . MET B 1 116 ? -2.084 7.98 18.922 1 97.94 116 MET B C 1
ATOM 2394 O O . MET B 1 116 ? -2.088 8.664 19.953 1 97.94 116 MET B O 1
ATOM 2398 N N . MET B 1 117 ? -1.503 8.312 17.875 1 97 117 MET B N 1
ATOM 2399 C CA . MET B 1 117 ? -0.814 9.594 17.797 1 97 117 MET B CA 1
ATOM 2400 C C . MET B 1 117 ? -1.797 10.75 17.953 1 97 117 MET B C 1
ATOM 2402 O O . MET B 1 117 ? -1.489 11.75 18.609 1 97 117 MET B O 1
ATOM 2406 N N . HIS B 1 118 ? -2.906 10.672 17.328 1 98.06 118 HIS B N 1
ATOM 2407 C CA . HIS B 1 118 ? -3.947 11.68 17.484 1 98.06 118 HIS B CA 1
ATOM 2408 C C . HIS B 1 118 ? -4.277 11.906 18.953 1 98.06 118 HIS B C 1
ATOM 2410 O O . HIS B 1 118 ? -4.328 13.055 19.406 1 98.06 118 HIS B O 1
ATOM 2416 N N . LYS B 1 119 ? -4.504 10.812 19.656 1 98.12 119 LYS B N 1
ATOM 2417 C CA . LYS B 1 119 ? -4.859 10.898 21.078 1 98.12 119 LYS B CA 1
ATOM 2418 C C . LYS B 1 119 ? -3.771 11.617 21.859 1 98.12 119 LYS B C 1
ATOM 2420 O O . LYS B 1 119 ? -4.066 12.508 22.672 1 98.12 119 LYS B O 1
ATOM 2425 N N . LYS B 1 120 ? -2.596 11.227 21.609 1 97.62 120 LYS B N 1
ATOM 2426 C CA . LYS B 1 120 ? -1.466 11.82 22.312 1 97.62 120 LYS B CA 1
ATOM 2427 C C . LYS B 1 120 ? -1.363 13.312 22.031 1 97.62 120 LYS B C 1
ATOM 2429 O O . LYS B 1 120 ? -1.272 14.125 22.953 1 97.62 120 LYS B O 1
ATOM 2434 N N . LEU B 1 121 ? -1.382 13.719 20.812 1 97.69 121 LEU B N 1
ATOM 2435 C CA . LEU B 1 121 ? -1.235 15.117 20.422 1 97.69 121 LEU B CA 1
ATOM 2436 C C . LEU B 1 121 ? -2.412 15.945 20.922 1 97.69 121 LEU B C 1
ATOM 2438 O O . LEU B 1 121 ? -2.23 17.078 21.391 1 97.69 121 LEU B O 1
ATOM 2442 N N . ASN B 1 122 ? -3.609 15.398 20.781 1 97.75 122 ASN B N 1
ATOM 2443 C CA . ASN B 1 122 ? -4.797 16.094 21.281 1 97.75 122 ASN B CA 1
ATOM 2444 C C . ASN B 1 122 ? -4.699 16.375 22.766 1 97.75 122 ASN B C 1
ATOM 2446 O O . ASN B 1 122 ? -5.027 17.484 23.219 1 97.75 122 ASN B O 1
ATOM 2450 N N . ARG B 1 123 ? -4.246 15.422 23.484 1 97.06 123 ARG B N 1
ATOM 2451 C CA . ARG B 1 123 ? -4.082 15.578 24.922 1 97.06 123 ARG B CA 1
ATOM 2452 C C . ARG B 1 123 ? -3.059 16.656 25.234 1 97.06 123 ARG B C 1
ATOM 2454 O O . ARG B 1 123 ? -3.301 17.516 26.094 1 97.06 123 ARG B O 1
ATOM 2461 N N . GLU B 1 124 ? -1.957 16.594 24.594 1 96.06 124 GLU B N 1
ATOM 2462 C CA . GLU B 1 124 ? -0.887 17.562 24.828 1 96.06 124 GLU B CA 1
ATOM 2463 C C . GLU B 1 124 ? -1.341 18.984 24.516 1 96.06 124 GLU B C 1
ATOM 2465 O O . GLU B 1 124 ? -1.081 19.906 25.266 1 96.06 124 GLU B O 1
ATOM 2470 N N . LEU B 1 125 ? -2.008 19.156 23.438 1 97.12 125 LEU B N 1
ATOM 2471 C CA . LEU B 1 125 ? -2.449 20.484 23 1 97.12 125 LEU B CA 1
ATOM 2472 C C . LEU B 1 125 ? -3.551 21.016 23.906 1 97.12 125 LEU B C 1
ATOM 2474 O O . LEU B 1 125 ? -3.537 22.188 24.297 1 97.12 125 LEU B O 1
ATOM 2478 N N . THR B 1 126 ? -4.492 20.156 24.297 1 96.62 126 THR B N 1
ATOM 2479 C CA . THR B 1 126 ? -5.57 20.547 25.188 1 96.62 126 THR B CA 1
ATOM 2480 C C . THR B 1 126 ? -5.02 20.938 26.562 1 96.62 126 THR B C 1
ATOM 2482 O O . THR B 1 126 ? -5.465 21.906 27.156 1 96.62 126 THR B O 1
ATOM 2485 N N . ALA B 1 127 ? -4.039 20.188 27.016 1 95.38 127 ALA B N 1
ATOM 2486 C CA . ALA B 1 127 ? -3.396 20.484 28.281 1 95.38 127 ALA B CA 1
ATOM 2487 C C . ALA B 1 127 ? -2.715 21.859 28.25 1 95.38 127 ALA B C 1
ATOM 2489 O O . ALA B 1 127 ? -2.775 22.609 29.219 1 95.38 127 ALA B O 1
ATOM 2490 N N . ALA B 1 128 ? -2.094 22.125 27.141 1 94 128 ALA B N 1
ATOM 2491 C CA . ALA B 1 128 ? -1.445 23.422 26.984 1 94 128 ALA B CA 1
ATOM 2492 C C . ALA B 1 128 ? -2.467 24.562 27.047 1 94 128 ALA B C 1
ATOM 2494 O O . ALA B 1 128 ? -2.219 25.594 27.688 1 94 128 ALA B O 1
ATOM 2495 N N . LEU B 1 129 ? -3.586 24.422 26.469 1 93.38 129 LEU B N 1
ATOM 2496 C CA . LEU B 1 129 ? -4.652 25.406 26.484 1 93.38 129 LEU B CA 1
ATOM 2497 C C . LEU B 1 129 ? -5.16 25.641 27.906 1 93.38 129 LEU B C 1
ATOM 2499 O O . LEU B 1 129 ? -5.391 26.781 28.312 1 93.38 129 LEU B O 1
ATOM 2503 N N . GLU B 1 130 ? -5.305 24.547 28.594 1 92.12 130 GLU B N 1
ATOM 2504 C CA . GLU B 1 130 ? -5.832 24.609 29.953 1 92.12 130 GLU B CA 1
ATOM 2505 C C . GLU B 1 130 ? -4.867 25.328 30.891 1 92.12 130 GLU B C 1
ATOM 2507 O O . GLU B 1 130 ? -5.285 25.922 31.891 1 92.12 130 GLU B O 1
ATOM 2512 N N . ASN B 1 131 ? -3.588 25.25 30.578 1 90.56 131 ASN B N 1
ATOM 2513 C CA . ASN B 1 131 ? -2.572 25.875 31.406 1 90.56 131 ASN B CA 1
ATOM 2514 C C . ASN B 1 131 ? -2.436 27.359 31.109 1 90.56 131 ASN B C 1
ATOM 2516 O O . ASN B 1 131 ? -1.666 28.062 31.766 1 90.56 131 ASN B O 1
ATOM 2520 N N . GLY B 1 132 ? -3.229 27.875 30.141 1 90.25 132 GLY B N 1
ATOM 2521 C CA . GLY B 1 132 ? -3.191 29.281 29.797 1 90.25 132 GLY B CA 1
ATOM 2522 C C . GLY B 1 132 ? -2.039 29.641 28.875 1 90.25 132 GLY B C 1
ATOM 2523 O O . GLY B 1 132 ? -0.875 29.422 29.219 1 90.25 132 GLY B O 1
ATOM 2524 N N . VAL B 1 133 ? -2.318 30 27.688 1 91.75 133 VAL B N 1
ATOM 2525 C CA . VAL B 1 133 ? -1.324 30.375 26.688 1 91.75 133 VAL B CA 1
ATOM 2526 C C . VAL B 1 133 ? -1.673 31.75 26.109 1 91.75 133 VAL B C 1
ATOM 2528 O O . VAL B 1 133 ? -2.812 32.219 26.234 1 91.75 133 VAL B O 1
ATOM 2531 N N . PRO B 1 134 ? -0.652 32.469 25.672 1 93.19 134 PRO B N 1
ATOM 2532 C CA . PRO B 1 134 ? -0.956 33.75 25 1 93.19 134 PRO B CA 1
ATOM 2533 C C . PRO B 1 134 ? -1.962 33.594 23.859 1 93.19 134 PRO B C 1
ATOM 2535 O O . PRO B 1 134 ? -2.119 32.469 23.312 1 93.19 134 PRO B O 1
ATOM 2538 N N . GLU B 1 135 ? -2.645 34.594 23.531 1 92.75 135 GLU B N 1
ATOM 2539 C CA . GLU B 1 135 ? -3.73 34.562 22.562 1 92.75 135 GLU B CA 1
ATOM 2540 C C . GLU B 1 135 ? -3.256 34 21.219 1 92.75 135 GLU B C 1
ATOM 2542 O O . GLU B 1 135 ? -3.947 33.188 20.609 1 92.75 135 GLU B O 1
ATOM 2547 N N . GLU B 1 136 ? -2.111 34.438 20.781 1 90.75 136 GLU B N 1
ATOM 2548 C CA . GLU B 1 136 ? -1.577 34 19.5 1 90.75 136 GLU B CA 1
ATOM 2549 C C . GLU B 1 136 ? -1.354 32.5 19.5 1 90.75 136 GLU B C 1
ATOM 2551 O O . GLU B 1 136 ? -1.692 31.797 18.531 1 90.75 136 GLU B O 1
ATOM 2556 N N . ALA B 1 137 ? -0.845 31.984 20.578 1 93.94 137 ALA B N 1
ATOM 2557 C CA . ALA B 1 137 ? -0.627 30.547 20.719 1 93.94 137 ALA B CA 1
ATOM 2558 C C . ALA B 1 137 ? -1.954 29.781 20.797 1 93.94 137 ALA B C 1
ATOM 2560 O O . ALA B 1 137 ? -2.082 28.688 20.266 1 93.94 137 ALA B O 1
ATOM 2561 N N . GLU B 1 138 ? -2.875 30.359 21.453 1 95.94 138 GLU B N 1
ATOM 2562 C CA . GLU B 1 138 ? -4.195 29.75 21.562 1 95.94 138 GLU B CA 1
ATOM 2563 C C . GLU B 1 138 ? -4.832 29.547 20.188 1 95.94 138 GLU B C 1
ATOM 2565 O O . GLU B 1 138 ? -5.418 28.5 19.922 1 95.94 138 GLU B O 1
ATOM 2570 N N . GLU B 1 139 ? -4.711 30.516 19.375 1 95.31 139 GLU B N 1
ATOM 2571 C CA . GLU B 1 139 ? -5.27 30.438 18.031 1 95.31 139 GLU B CA 1
ATOM 2572 C C . GLU B 1 139 ? -4.617 29.297 17.234 1 95.31 139 GLU B C 1
ATOM 2574 O O . GLU B 1 139 ? -5.309 28.516 16.578 1 95.31 139 GLU B O 1
ATOM 2579 N N . LYS B 1 140 ? -3.334 29.25 17.312 1 94.88 140 LYS B N 1
ATOM 2580 C CA . LYS B 1 140 ? -2.6 28.219 16.578 1 94.88 140 LYS B CA 1
ATOM 2581 C C . LYS B 1 140 ? -2.936 26.828 17.109 1 94.88 140 LYS B C 1
ATOM 2583 O O . LYS B 1 140 ? -3.078 25.891 16.328 1 94.88 140 LYS B O 1
ATOM 2588 N N . ILE B 1 141 ? -3.02 26.703 18.391 1 96.94 141 ILE B N 1
ATOM 2589 C CA . ILE B 1 141 ? -3.352 25.422 19 1 96.94 141 ILE B CA 1
ATOM 2590 C C . ILE B 1 141 ? -4.746 24.984 18.562 1 96.94 141 ILE B C 1
ATOM 2592 O O . ILE B 1 141 ? -4.961 23.828 18.203 1 96.94 141 ILE B O 1
ATOM 2596 N N . ASN B 1 142 ? -5.676 25.922 18.516 1 96.75 142 ASN B N 1
ATOM 2597 C CA . ASN B 1 142 ? -7.035 25.594 18.109 1 96.75 142 ASN B CA 1
ATOM 2598 C C . ASN B 1 142 ? -7.082 25.156 16.641 1 96.75 142 ASN B C 1
ATOM 2600 O O . ASN B 1 142 ? -7.852 24.266 16.281 1 96.75 142 ASN B O 1
ATOM 2604 N N . GLU B 1 143 ? -6.273 25.781 15.867 1 95.31 143 GLU B N 1
ATOM 2605 C CA . GLU B 1 143 ? -6.18 25.375 14.469 1 95.31 143 GLU B CA 1
ATOM 2606 C C . GLU B 1 143 ? -5.645 23.953 14.336 1 95.31 143 GLU B C 1
ATOM 2608 O O . GLU B 1 143 ? -6.137 23.172 13.523 1 95.31 143 GLU B O 1
ATOM 2613 N N . LEU B 1 144 ? -4.652 23.641 15.117 1 96.31 144 LEU B N 1
ATOM 2614 C CA . LEU B 1 144 ? -4.07 22.312 15.102 1 96.31 144 LEU B CA 1
ATOM 2615 C C . LEU B 1 144 ? -5.07 21.266 15.602 1 96.31 144 LEU B C 1
ATOM 2617 O O . LEU B 1 144 ? -5.141 20.172 15.062 1 96.31 144 LEU B O 1
ATOM 2621 N N . LEU B 1 145 ? -5.797 21.688 16.594 1 97.56 145 LEU B N 1
ATOM 2622 C CA . LEU B 1 145 ? -6.805 20.766 17.125 1 97.56 145 LEU B CA 1
ATOM 2623 C C . LEU B 1 145 ? -7.883 20.484 16.078 1 97.56 145 LEU B C 1
ATOM 2625 O O . LEU B 1 145 ? -8.375 19.359 15.984 1 97.56 145 LEU B O 1
ATOM 2629 N N . LYS B 1 146 ? -8.234 21.469 15.352 1 96.5 146 LYS B N 1
ATOM 2630 C CA . LYS B 1 146 ? -9.18 21.266 14.258 1 96.5 146 LYS B CA 1
ATOM 2631 C C . LYS B 1 146 ? -8.609 20.328 13.203 1 96.5 146 LYS B C 1
ATOM 2633 O O . LYS B 1 146 ? -9.305 19.453 12.711 1 96.5 146 LYS B O 1
ATOM 2638 N N . GLU B 1 147 ? -7.355 20.516 12.875 1 95.25 147 GLU B N 1
ATOM 2639 C CA . GLU B 1 147 ? -6.672 19.641 11.93 1 95.25 147 GLU B CA 1
ATOM 2640 C C . GLU B 1 147 ? -6.656 18.188 12.422 1 95.25 147 GLU B C 1
ATOM 2642 O O . GLU B 1 147 ? -6.891 17.266 11.648 1 95.25 147 GLU B O 1
ATOM 2647 N N . LEU B 1 148 ? -6.383 18.047 13.664 1 97.25 148 LEU B N 1
ATOM 2648 C CA . LEU B 1 148 ? -6.352 16.719 14.266 1 97.25 148 LEU B CA 1
ATOM 2649 C C . LEU B 1 148 ? -7.723 16.047 14.188 1 97.25 148 LEU B C 1
ATOM 2651 O O . LEU B 1 148 ? -7.82 14.836 14.008 1 97.25 148 LEU B O 1
ATOM 2655 N N . LYS B 1 149 ? -8.742 16.844 14.328 1 97.56 149 LYS B N 1
ATOM 2656 C CA . LYS B 1 149 ? -10.086 16.297 14.195 1 97.56 149 LYS B CA 1
ATOM 2657 C C . LYS B 1 149 ? -10.344 15.797 12.773 1 97.56 149 LYS B C 1
ATOM 2659 O O . LYS B 1 149 ? -10.891 14.703 12.586 1 97.56 149 LYS B O 1
ATOM 2664 N N . ASP B 1 150 ? -9.945 16.562 11.797 1 96.62 150 ASP B N 1
ATOM 2665 C CA . ASP B 1 150 ? -10.086 16.156 10.398 1 96.62 150 ASP B CA 1
ATOM 2666 C C . ASP B 1 150 ? -9.305 14.867 10.125 1 96.62 150 ASP B C 1
ATOM 2668 O O . ASP B 1 150 ? -9.781 13.992 9.398 1 96.62 150 ASP B O 1
ATOM 2672 N N . TRP B 1 151 ? -8.148 14.82 10.641 1 96.25 151 TRP B N 1
ATOM 2673 C CA . TRP B 1 151 ? -7.285 13.656 10.523 1 96.25 151 TRP B CA 1
ATOM 2674 C C . TRP B 1 151 ? -7.953 12.414 11.109 1 96.25 151 TRP B C 1
ATOM 2676 O O . TRP B 1 151 ? -7.93 11.344 10.508 1 96.25 151 TRP B O 1
ATOM 2686 N N . LEU B 1 152 ? -8.484 12.594 12.258 1 98.06 152 LEU B N 1
ATOM 2687 C CA . LEU B 1 152 ? -9.172 11.484 12.914 1 98.06 152 LEU B CA 1
ATOM 2688 C C . LEU B 1 152 ? -10.359 11.023 12.078 1 98.06 152 LEU B C 1
ATOM 2690 O O . LEU B 1 152 ? -10.594 9.82 11.93 1 98.06 152 LEU B O 1
ATOM 2694 N N . ASP B 1 153 ? -11.117 11.93 11.578 1 98.38 153 ASP B N 1
ATOM 2695 C CA . ASP B 1 153 ? -12.25 11.586 10.727 1 98.38 153 ASP B CA 1
ATOM 2696 C C . ASP B 1 153 ? -11.797 10.789 9.5 1 98.38 153 ASP B C 1
ATOM 2698 O O . ASP B 1 153 ? -12.469 9.844 9.094 1 98.38 153 ASP B O 1
ATOM 2702 N N . TYR B 1 154 ? -10.75 11.188 8.984 1 98.25 154 TYR B N 1
ATOM 2703 C CA . TYR B 1 154 ? -10.172 10.484 7.848 1 98.25 154 TYR B CA 1
ATOM 2704 C C . TYR B 1 154 ? -9.812 9.047 8.211 1 98.25 154 TYR B C 1
ATOM 2706 O O . TYR B 1 154 ? -10.141 8.117 7.473 1 98.25 154 TYR B O 1
ATOM 2714 N N . TYR B 1 155 ? -9.211 8.836 9.273 1 98.5 155 TYR B N 1
ATOM 2715 C CA . TYR B 1 155 ? -8.797 7.484 9.641 1 98.5 155 TYR B CA 1
ATOM 2716 C C . TYR B 1 155 ? -9.992 6.648 10.078 1 98.5 155 TYR B C 1
ATOM 2718 O O . TYR B 1 155 ? -10 5.43 9.906 1 98.5 155 TYR B O 1
ATOM 2726 N N . ASN B 1 156 ? -10.992 7.32 10.648 1 98.69 156 ASN B N 1
ATOM 2727 C CA . ASN B 1 156 ? -12.25 6.617 10.859 1 98.69 156 ASN B CA 1
ATOM 2728 C C . ASN B 1 156 ? -12.859 6.145 9.539 1 98.69 156 ASN B C 1
ATOM 2730 O O . ASN B 1 156 ? -13.43 5.055 9.469 1 98.69 156 ASN B O 1
ATOM 2734 N N . TRP B 1 157 ? -12.734 6.93 8.586 1 98.81 157 TRP B N 1
ATOM 2735 C CA . TRP B 1 157 ? -13.211 6.547 7.258 1 98.81 157 TRP B CA 1
ATOM 2736 C C . TRP B 1 157 ? -12.438 5.344 6.73 1 98.81 157 TRP B C 1
ATOM 2738 O O . TRP B 1 157 ? -13.023 4.414 6.176 1 98.81 157 TRP B O 1
ATOM 2748 N N . ILE B 1 158 ? -11.141 5.348 6.883 1 98.75 158 ILE B N 1
ATOM 2749 C CA . ILE B 1 158 ? -10.336 4.211 6.449 1 98.75 158 ILE B CA 1
ATOM 2750 C C . ILE B 1 158 ? -10.797 2.945 7.168 1 98.75 158 ILE B C 1
ATOM 2752 O O . ILE B 1 158 ? -10.859 1.869 6.57 1 98.75 158 ILE B O 1
ATOM 2756 N N . SER B 1 159 ? -11.086 3.094 8.469 1 98.69 159 SER B N 1
ATOM 2757 C CA . SER B 1 159 ? -11.609 1.951 9.211 1 98.69 159 SER B CA 1
ATOM 2758 C C . SER B 1 159 ? -12.867 1.394 8.562 1 98.69 159 SER B C 1
ATOM 2760 O O . SER B 1 159 ? -13.016 0.178 8.422 1 98.69 159 SER B O 1
ATOM 2762 N N . ARG B 1 160 ? -13.727 2.25 8.172 1 98.75 160 ARG B N 1
ATOM 2763 C CA . ARG B 1 160 ? -14.961 1.813 7.523 1 98.75 160 ARG B CA 1
ATOM 2764 C C . ARG B 1 160 ? -14.68 1.218 6.148 1 98.75 160 ARG B C 1
ATOM 2766 O O . ARG B 1 160 ? -15.375 0.304 5.703 1 98.75 160 ARG B O 1
ATOM 2773 N N . LEU B 1 161 ? -13.742 1.768 5.488 1 98.75 161 LEU B N 1
ATOM 2774 C CA . LEU B 1 161 ? -13.32 1.215 4.207 1 98.75 161 LEU B CA 1
ATOM 2775 C C . LEU B 1 161 ? -12.82 -0.217 4.371 1 98.75 161 LEU B C 1
ATOM 2777 O O . LEU B 1 161 ? -13.164 -1.094 3.574 1 98.75 161 LEU B O 1
ATOM 2781 N N . ILE B 1 162 ? -12.016 -0.436 5.418 1 98.69 162 ILE B N 1
ATOM 2782 C CA . ILE B 1 162 ? -11.531 -1.772 5.734 1 98.69 162 ILE B CA 1
ATOM 2783 C C . ILE B 1 162 ? -12.711 -2.723 5.93 1 98.69 162 ILE B C 1
ATOM 2785 O O . ILE B 1 162 ? -12.727 -3.82 5.367 1 98.69 162 ILE B O 1
ATOM 2789 N N . GLU B 1 163 ? -13.664 -2.285 6.648 1 98.5 163 GLU B N 1
ATOM 2790 C CA . GLU B 1 163 ? -14.852 -3.098 6.895 1 98.5 163 GLU B CA 1
ATOM 2791 C C . GLU B 1 163 ? -15.602 -3.383 5.594 1 98.5 163 GLU B C 1
ATOM 2793 O O . GLU B 1 163 ? -16.125 -4.48 5.406 1 98.5 163 GLU B O 1
ATOM 2798 N N . PHE B 1 164 ? -15.688 -2.387 4.781 1 98.62 164 PHE B N 1
ATOM 2799 C CA . PHE B 1 164 ? -16.328 -2.502 3.479 1 98.62 164 PHE B CA 1
ATOM 2800 C C . PHE B 1 164 ? -15.695 -3.609 2.65 1 98.62 164 PHE B C 1
ATOM 2802 O O . PHE B 1 164 ? -16.391 -4.359 1.962 1 98.62 164 PHE B O 1
ATOM 2809 N N . PHE B 1 165 ? -14.383 -3.787 2.74 1 98.5 165 PHE B N 1
ATOM 2810 C CA . PHE B 1 165 ? -13.656 -4.852 2.059 1 98.5 165 PHE B CA 1
ATOM 2811 C C . PHE B 1 165 ? -13.844 -6.184 2.779 1 98.5 165 PHE B C 1
ATOM 2813 O O . PHE B 1 165 ? -14.133 -7.199 2.146 1 98.5 165 PHE B O 1
ATOM 2820 N N . GLU B 1 166 ? -13.742 -6.211 4.051 1 97.75 166 GLU B N 1
ATOM 2821 C CA . GLU B 1 166 ? -13.812 -7.438 4.84 1 97.75 166 GLU B CA 1
ATOM 2822 C C . GLU B 1 166 ? -15.18 -8.102 4.703 1 97.75 166 GLU B C 1
ATOM 2824 O O . GLU B 1 166 ? -15.281 -9.328 4.719 1 97.75 166 GLU B O 1
ATOM 2829 N N . SER B 1 167 ? -16.188 -7.27 4.57 1 97.88 167 SER B N 1
ATOM 2830 C CA . SER B 1 167 ? -17.547 -7.793 4.422 1 97.88 167 SER B CA 1
ATOM 2831 C C . SER B 1 167 ? -17.797 -8.266 2.994 1 97.88 167 SER B C 1
ATOM 2833 O O . SER B 1 167 ? -18.859 -8.82 2.699 1 97.88 167 SER B O 1
ATOM 2835 N N . GLU B 1 168 ? -16.922 -7.934 2.102 1 97.62 168 GLU B N 1
ATOM 2836 C CA . GLU B 1 168 ? -16.969 -8.305 0.69 1 97.62 168 GLU B CA 1
ATOM 2837 C C . GLU B 1 168 ? -18.016 -7.492 -0.06 1 97.62 168 GLU B C 1
ATOM 2839 O O . GLU B 1 168 ? -18.391 -7.836 -1.183 1 97.62 168 GLU B O 1
ATOM 2844 N N . GLU B 1 169 ? -18.516 -6.418 0.598 1 97.75 169 GLU B N 1
ATOM 2845 C CA . GLU B 1 169 ? -19.469 -5.527 -0.056 1 97.75 169 GLU B CA 1
ATOM 2846 C C . GLU B 1 169 ? -18.875 -4.93 -1.332 1 97.75 169 GLU B C 1
ATOM 2848 O O . GLU B 1 169 ? -19.594 -4.656 -2.289 1 97.75 169 GLU B O 1
ATOM 2853 N N . ILE B 1 170 ? -17.547 -4.809 -1.342 1 98.25 170 ILE B N 1
ATOM 2854 C CA . ILE B 1 170 ? -16.844 -4.242 -2.492 1 98.25 170 ILE B CA 1
ATOM 2855 C C . ILE B 1 170 ? -17.188 -5.047 -3.746 1 98.25 170 ILE B C 1
ATOM 2857 O O . ILE B 1 170 ? -17.297 -4.484 -4.836 1 98.25 170 ILE B O 1
ATOM 2861 N N . PHE B 1 171 ? -17.422 -6.352 -3.658 1 98.31 171 PHE B N 1
ATOM 2862 C CA . PHE B 1 171 ? -17.641 -7.211 -4.816 1 98.31 171 PHE B CA 1
ATOM 2863 C C . PHE B 1 171 ? -19.031 -7.004 -5.402 1 98.31 171 PHE B C 1
ATOM 2865 O O . PHE B 1 171 ? -19.297 -7.395 -6.543 1 98.31 171 PHE B O 1
ATOM 2872 N N . LYS B 1 172 ? -19.953 -6.418 -4.652 1 97.56 172 LYS B N 1
ATOM 2873 C CA . LYS B 1 172 ? -21.266 -6.035 -5.188 1 97.56 172 LYS B CA 1
ATOM 2874 C C . LYS B 1 172 ? -21.125 -4.863 -6.152 1 97.56 172 LYS B C 1
ATOM 2876 O O . LYS B 1 172 ? -21.891 -4.758 -7.117 1 97.56 172 LYS B O 1
ATOM 2881 N N . HIS B 1 173 ? -20.094 -4.008 -5.941 1 97.25 173 HIS B N 1
ATOM 2882 C CA . HIS B 1 173 ? -19.953 -2.771 -6.703 1 97.25 173 HIS B CA 1
ATOM 2883 C C . HIS B 1 173 ? -18.828 -2.887 -7.734 1 97.25 173 HIS B C 1
ATOM 2885 O O . HIS B 1 173 ? -18.859 -2.209 -8.766 1 97.25 173 HIS B O 1
ATOM 2891 N N . VAL B 1 174 ? -17.875 -3.643 -7.371 1 98.19 174 VAL B N 1
ATOM 2892 C CA . VAL B 1 174 ? -16.828 -4.043 -8.297 1 98.19 174 VAL B CA 1
ATOM 2893 C C . VAL B 1 174 ? -16.734 -5.566 -8.352 1 98.19 174 VAL B C 1
ATOM 2895 O O . VAL B 1 174 ? -15.852 -6.168 -7.738 1 98.19 174 VAL B O 1
ATOM 2898 N N . PRO B 1 175 ? -17.484 -6.195 -9.109 1 97.44 175 PRO B N 1
ATOM 2899 C CA . PRO B 1 175 ? -17.625 -7.652 -9.078 1 97.44 175 PRO B CA 1
ATOM 2900 C C . PRO B 1 175 ? -16.375 -8.367 -9.625 1 97.44 175 PRO B C 1
ATOM 2902 O O . PRO B 1 175 ? -15.703 -7.844 -10.516 1 97.44 175 PRO B O 1
ATOM 2905 N N . LYS B 1 176 ? -16.156 -9.492 -9.125 1 95.69 176 LYS B N 1
ATOM 2906 C CA . LYS B 1 176 ? -15.148 -10.383 -9.695 1 95.69 176 LYS B CA 1
ATOM 2907 C C . LYS B 1 176 ? -15.539 -10.836 -11.094 1 95.69 176 LYS B C 1
ATOM 2909 O O . LYS B 1 176 ? -16.734 -10.961 -11.406 1 95.69 176 LYS B O 1
ATOM 2914 N N . PRO B 1 177 ? -14.555 -11 -11.891 1 91.06 177 PRO B N 1
ATOM 2915 C CA . PRO B 1 177 ? -14.93 -11.539 -13.195 1 91.06 177 PRO B CA 1
ATOM 2916 C C . PRO B 1 177 ? -15.414 -12.984 -13.117 1 91.06 177 PRO B C 1
ATOM 2918 O O . PRO B 1 177 ? -15.039 -13.719 -12.195 1 91.06 177 PRO B O 1
#

Sequence (354 aa):
MEKDPLHVIEQAEDHLIERIAENMHTFGMPATVGRILGIIYMNRKPMTLTELSEATGMSKTRMSQAVREMLDVNLAEKVFEKGVRKDLYDVEQDYYQTFITLFTATWSKVVSKNKMMHKKLNRELTAALENGVPEEAEEKINELLKELKDWLDYYNWISRLIEFFESEEIFKHVPKPMEKDPLHVIEQAEDHLIERIAENMHTFGMPATVGRILGIIYMNRKPMTLTELSEATGMSKTRMSQAVREMLDVNLAEKVFEKGVRKDLYDVEQDYYQTFITLFTATWSKVVSKNKMMHKKLNRELTAALENGVPEEAEEKINELLKELKDWLDYYNWISRLIEFFESEEIFKHVPKP

pLDDT: mean 95.1, std 6.0, range [44.72, 98.81]

Nearest PDB structures (foldseek):
  1ku9-assembly1_B  TM=6.355E-01  e=1.572E-08  Methanocaldococcus jannaschii
  4nb5-assembly1_C  TM=6.627E-01  e=4.709E-07  Mycobacterium tuberculosis H37Rv
  5jbr-assembly1_B  TM=6.719E-01  e=3.455E-06  Beutenbergia cavernae DSM 12333
  3fm5-assembly3_B  TM=5.377E-01  e=3.920E-03  Rhodococcus jostii RHA1
  5e1w-assembly1_A  TM=5.085E-01  e=1.126E-02  Dehalococcoides mccartyi CBDB1